Protein 4LDG (pdb70)

Foldseek 3Di:
DVLVVLQVVLVVLLVLCVVVCVVVVWDFDPCPDDDFDPLLADDPVLVVCQCVQAPRSSLERPDDPPPPDPVNLVSNLSRCVRVVRAFRKHWDADPPPGIFIFGRTKAFAFDFHHWQAADKAQDVVVVVVVVVVCVVVVADWQKAWADDPNGIMIGTHRPSDSVRHCNSVHEEDPVDAFWDWDWDQRVNDTIITIGGRGIGGHGHTHYDHSPDPDHD

CATH classification: 2.170.270.10

Sequence (216 aa):
DIFYELSQKLIQDDLYSSKIPYFERNGIEYFTDTRRRSSKRVSFGANSEISIIEATIDMMNYKVIHLPIYNYSEKWKKIIYKYCILNEIHSCTLIKKDAFKGRCVIAGSLIRKDDFVLEYKGNLITQLNEAKKELEEKYALSNRGCYMYYFKANDKNYCIDATEEECCLEFGPGRLINHSRKNPNIITKVLMIEENNTPRLFFVSKRDIICGEELLFDYGDNNPI

Solvent-accessible surface area: 11812 Å² total; per-residue (Å²): 119,20,42,151,105,10,22,76,85,10,59,108,36,9,124,70,4,39,60,11,8,112,170,68,75,38,132,44,47,101,178,149,111,139,109,39,111,142,76,0,30,34,60,121,87,28,48,82,71,0,102,54,0,1,34,32,104,54,81,12,21,68,66,43,0,110,111,38,63,131,126,55,29,116,16,0,7,64,2,1,5,11,18,87,2,55,13,7,2,14,25,95,82,78,118,97,66,33,68,12,0,4,0,0,5,75,1,54,88,18,7,4,0,9,22,5,55,25,78,60,14,70,66,57,104,95,0,103,116,40,66,123,104,3,72,156,65,138,108,52,56,83,31,24,76,16,95,7,115,99,85,65,12,0,8,4,0,12,60,64,55,62,82,24,14,6,0,28,17,6,50,102,19,197,184,88,29,2,1,66,18,75,26,19,70,6,127,143,54,5,55,0,1,0,0,1,92,100,72,0,112,23,27,46,50,0,36,9,31,78,57,108,109,66,108,82

Structure (mmCIF, N/CA/C/O backbone):
data_4LDG
#
_entry.id   4LDG
#
_cell.length_a   68.229
_cell.length_b   68.229
_cell.length_c   142.694
_cell.angle_alpha   90.000
_cell.angle_beta   90.000
_cell.angle_gamma   90.000
#
_symmetry.space_group_name_H-M   'P 41 21 2'
#
loop_
_entity.id
_entity.type
_entity.pdbx_description
1 polymer 'Protein with a SET domain within carboxy region'
2 non-polymer 'MALONATE ION'
3 water water
#
loop_
_atom_site.group_PDB
_atom_site.id
_atom_site.type_symbol
_atom_site.label_atom_id
_atom_site.label_alt_id
_atom_site.label_comp_id
_atom_site.label_asym_id
_atom_site.label_entity_id
_atom_site.label_seq_id
_atom_site.pdbx_PDB_ins_code
_atom_site.Cartn_x
_atom_site.Cartn_y
_atom_site.Cartn_z
_atom_site.occupancy
_atom_site.B_iso_or_equiv
_atom_site.auth_seq_id
_atom_site.auth_comp_id
_atom_site.auth_asym_id
_atom_site.auth_atom_id
_atom_site.pdbx_PDB_model_num
ATOM 1 N N . ASP A 1 14 ? 2.295 46.140 -26.703 1.00 106.77 14 ASP A N 1
ATOM 2 C CA . ASP A 1 14 ? 1.257 45.766 -25.690 1.00 104.24 14 ASP A CA 1
ATOM 3 C C . ASP A 1 14 ? 1.886 45.742 -24.285 1.00 102.20 14 ASP A C 1
ATOM 4 O O . ASP A 1 14 ? 2.796 46.539 -23.982 1.00 95.87 14 ASP A O 1
ATOM 6 N N . ILE A 1 15 ? 1.387 44.841 -23.433 1.00 97.85 15 ILE A N 1
ATOM 7 C CA . ILE A 1 15 ? 2.118 44.428 -22.234 1.00 96.42 15 ILE A CA 1
ATOM 8 C C . ILE A 1 15 ? 3.332 43.595 -22.649 1.00 93.12 15 ILE A C 1
ATOM 9 O O . ILE A 1 15 ? 4.268 43.449 -21.868 1.00 97.61 15 ILE A O 1
ATOM 11 N N . PHE A 1 16 ? 3.309 43.049 -23.868 1.00 88.29 16 PHE A N 1
ATOM 12 C CA . PHE A 1 16 ? 4.416 42.253 -24.395 1.00 83.93 16 PHE A CA 1
ATOM 13 C C . PHE A 1 16 ? 5.752 42.972 -24.246 1.00 81.25 16 PHE A C 1
ATOM 14 O O . PHE A 1 16 ? 6.741 42.368 -23.845 1.00 80.62 16 PHE A O 1
ATOM 16 N N . TYR A 1 17 ? 5.778 44.262 -24.552 1.00 79.98 17 TYR A N 1
ATOM 17 C CA . TYR A 1 17 ? 7.008 45.039 -24.448 1.00 81.23 17 TYR A CA 1
ATOM 18 C C . TYR A 1 17 ? 7.331 45.436 -23.007 1.00 77.88 17 TYR A C 1
ATOM 19 O O . TYR A 1 17 ? 8.496 45.475 -22.625 1.00 77.32 17 TYR A O 1
ATOM 28 N N . GLU A 1 18 ? 6.302 45.761 -22.229 1.00 74.13 18 GLU A N 1
ATOM 29 C CA . GLU A 1 18 ? 6.476 46.185 -20.842 1.00 75.75 18 GLU A CA 1
ATOM 30 C C . GLU A 1 18 ? 6.890 44.966 -19.977 1.00 72.38 18 GLU A C 1
ATOM 31 O O . GLU A 1 18 ? 7.750 45.072 -19.104 1.00 70.55 18 GLU A O 1
ATOM 37 N N . LEU A 1 19 ? 6.283 43.807 -20.243 1.00 66.88 19 LEU A N 1
ATOM 38 C CA . LEU A 1 19 ? 6.676 42.573 -19.604 1.00 62.41 19 LEU A CA 1
ATOM 39 C C . LEU A 1 19 ? 8.101 42.169 -19.983 1.00 64.10 19 LEU A C 1
ATOM 40 O O . LEU A 1 19 ? 8.874 41.770 -19.124 1.00 61.64 19 LEU A O 1
ATOM 45 N N . SER A 1 20 ? 8.461 42.292 -21.258 1.00 65.14 20 SER A N 1
ATOM 46 C CA . SER A 1 20 ? 9.824 41.981 -21.690 1.00 64.71 20 SER A CA 1
ATOM 47 C C . SER A 1 20 ? 10.866 42.817 -20.962 1.00 67.87 20 SER A C 1
ATOM 48 O O . SER A 1 20 ? 11.963 42.335 -20.686 1.00 69.59 20 SER A O 1
ATOM 51 N N . GLN A 1 21 ? 10.531 44.067 -20.650 1.00 70.76 21 GLN A N 1
ATOM 52 C CA . GLN A 1 21 ? 11.456 44.947 -19.936 1.00 72.16 21 GLN A CA 1
ATOM 53 C C . GLN A 1 21 ? 11.570 44.567 -18.470 1.00 67.27 21 GLN A C 1
ATOM 54 O O . GLN A 1 21 ? 12.656 44.618 -17.920 1.00 65.73 21 GLN A O 1
ATOM 60 N N . LYS A 1 22 ? 10.450 44.205 -17.840 1.00 64.88 22 LYS A N 1
ATOM 61 C CA . LYS A 1 22 ? 10.458 43.782 -16.430 1.00 65.31 22 LYS A CA 1
ATOM 62 C C . LYS A 1 22 ? 11.363 42.562 -16.299 1.00 60.17 22 LYS A C 1
ATOM 63 O O . LYS A 1 22 ? 12.180 42.477 -15.394 1.00 63.20 22 LYS A O 1
ATOM 67 N N . LEU A 1 23 ? 11.235 41.640 -17.237 1.00 55.96 23 LEU A N 1
ATOM 68 C CA . LEU A 1 23 ? 12.044 40.421 -17.229 1.00 53.88 23 LEU A CA 1
ATOM 69 C C . LEU A 1 23 ? 13.521 40.721 -17.420 1.00 55.17 23 LEU A C 1
ATOM 70 O O . LEU A 1 23 ? 14.343 40.143 -16.727 1.00 55.32 23 LEU A O 1
ATOM 75 N N . ILE A 1 24 ? 13.849 41.622 -18.345 1.00 58.64 24 ILE A N 1
ATOM 76 C CA . ILE A 1 24 ? 15.246 42.035 -18.569 1.00 61.21 24 ILE A CA 1
ATOM 77 C C . ILE A 1 24 ? 15.833 42.664 -17.299 1.00 62.71 24 ILE A C 1
ATOM 78 O O . ILE A 1 24 ? 16.964 42.373 -16.909 1.00 61.02 24 ILE A O 1
ATOM 83 N N . GLN A 1 25 ? 15.043 43.516 -16.660 1.00 67.16 25 GLN A N 1
ATOM 84 C CA . GLN A 1 25 ? 15.451 44.181 -15.427 1.00 71.93 25 GLN A CA 1
ATOM 85 C C . GLN A 1 25 ? 15.679 43.156 -14.304 1.00 68.19 25 GLN A C 1
ATOM 86 O O . GLN A 1 25 ? 16.651 43.271 -13.538 1.00 69.18 25 GLN A O 1
ATOM 92 N N A ASP A 1 26 ? 14.794 42.161 -14.212 0.50 62.22 26 ASP A N 1
ATOM 93 N N B ASP A 1 26 ? 14.797 42.168 -14.215 0.50 63.24 26 ASP A N 1
ATOM 94 C CA A ASP A 1 26 ? 14.957 41.058 -13.256 0.50 60.92 26 ASP A CA 1
ATOM 95 C CA B ASP A 1 26 ? 14.944 41.104 -13.231 0.50 62.53 26 ASP A CA 1
ATOM 96 C C A ASP A 1 26 ? 16.287 40.375 -13.497 0.50 59.73 26 ASP A C 1
ATOM 97 C C B ASP A 1 26 ? 16.232 40.308 -13.489 0.50 60.46 26 ASP A C 1
ATOM 98 O O A ASP A 1 26 ? 17.062 40.147 -12.561 0.50 58.89 26 ASP A O 1
ATOM 99 O O B ASP A 1 26 ? 16.930 39.938 -12.541 0.50 59.50 26 ASP A O 1
ATOM 108 N N . LEU A 1 27 ? 16.551 40.068 -14.764 1.00 58.39 27 LEU A N 1
ATOM 109 C CA . LEU A 1 27 ? 17.812 39.435 -15.143 1.00 59.52 27 LEU A CA 1
ATOM 110 C C . LEU A 1 27 ? 18.981 40.308 -14.670 1.00 63.24 27 LEU A C 1
ATOM 111 O O . LEU A 1 27 ? 19.867 39.812 -13.981 1.00 63.84 27 LEU A O 1
ATOM 116 N N . TYR A 1 28 ? 18.959 41.602 -14.998 1.00 64.13 28 TYR A N 1
ATOM 117 C CA . TYR A 1 28 ? 20.035 42.512 -14.580 1.00 68.50 28 TYR A CA 1
ATOM 118 C C . TYR A 1 28 ? 20.301 42.483 -13.078 1.00 66.03 28 TYR A C 1
ATOM 119 O O . TYR A 1 28 ? 21.453 42.574 -12.657 1.00 71.58 28 TYR A O 1
ATOM 128 N N A SER A 1 29 ? 19.242 42.377 -12.283 0.50 63.64 29 SER A N 1
ATOM 129 N N B SER A 1 29 ? 19.241 42.384 -12.281 0.50 63.16 29 SER A N 1
ATOM 130 C CA A SER A 1 29 ? 19.369 42.367 -10.827 0.50 63.63 29 SER A CA 1
ATOM 131 C CA B SER A 1 29 ? 19.366 42.366 -10.823 0.50 62.83 29 SER A CA 1
ATOM 132 C C A SER A 1 29 ? 20.021 41.100 -10.280 0.50 61.18 29 SER A C 1
ATOM 133 C C B SER A 1 29 ? 20.083 41.118 -10.308 0.50 61.00 29 SER A C 1
ATOM 134 O O A SER A 1 29 ? 20.537 41.102 -9.172 0.50 64.21 29 SER A O 1
ATOM 135 O O B SER A 1 29 ? 20.722 41.156 -9.263 0.50 64.61 29 SER A O 1
ATOM 140 N N . LYS A 1 30 ? 20.005 40.027 -11.059 1.00 58.79 30 LYS A N 1
ATOM 141 C CA . LYS A 1 30 ? 20.597 38.747 -10.648 1.00 56.64 30 LYS A CA 1
ATOM 142 C C . LYS A 1 30 ? 22.008 38.503 -11.225 1.00 59.22 30 LYS A C 1
ATOM 143 O O . LYS A 1 30 ? 22.675 37.530 -10.849 1.00 59.20 30 LYS A O 1
ATOM 149 N N . ILE A 1 31 ? 22.459 39.378 -12.127 1.00 60.32 31 ILE A N 1
ATOM 150 C CA . ILE A 1 31 ? 23.778 39.215 -12.762 1.00 62.91 31 ILE A CA 1
ATOM 151 C C . ILE A 1 31 ? 24.933 39.100 -11.755 1.00 64.14 31 ILE A C 1
ATOM 152 O O . ILE A 1 31 ? 25.732 38.173 -11.873 1.00 66.34 31 ILE A O 1
ATOM 157 N N . PRO A 1 32 ? 25.011 40.010 -10.758 1.00 64.53 32 PRO A N 1
ATOM 158 C CA . PRO A 1 32 ? 26.081 39.894 -9.764 1.00 66.74 32 PRO A CA 1
ATOM 159 C C . PRO A 1 32 ? 26.112 38.518 -9.077 1.00 65.72 32 PRO A C 1
ATOM 160 O O . PRO A 1 32 ? 27.193 37.981 -8.813 1.00 68.51 32 PRO A O 1
ATOM 164 N N . TYR A 1 33 ? 24.934 37.957 -8.799 1.00 62.98 33 TYR A N 1
ATOM 165 C CA . TYR A 1 33 ? 24.847 36.611 -8.241 1.00 60.47 33 TYR A CA 1
ATOM 166 C C . TYR A 1 33 ? 25.276 35.547 -9.259 1.00 59.66 33 TYR A C 1
ATOM 167 O O . TYR A 1 33 ? 26.001 34.628 -8.902 1.00 61.19 33 TYR A O 1
ATOM 176 N N . PHE A 1 34 ? 24.845 35.661 -10.515 1.00 61.55 34 PHE A N 1
ATOM 177 C CA . PHE A 1 34 ? 25.293 34.706 -11.560 1.00 60.56 34 PHE A CA 1
ATOM 178 C C . PHE A 1 34 ? 26.815 34.748 -11.739 1.00 63.55 34 PHE A C 1
ATOM 179 O O . PHE A 1 34 ? 27.473 33.711 -11.848 1.00 61.54 34 PHE A O 1
ATOM 187 N N . GLU A 1 35 ? 27.377 35.949 -11.752 1.00 68.99 35 GLU A N 1
ATOM 188 C CA . GLU A 1 35 ? 28.816 36.098 -11.973 1.00 74.37 35 GLU A CA 1
ATOM 189 C C . GLU A 1 35 ? 29.624 35.556 -10.802 1.00 74.18 35 GLU A C 1
ATOM 190 O O . GLU A 1 35 ? 30.549 34.791 -11.010 1.00 71.15 35 GLU A O 1
ATOM 196 N N . ARG A 1 36 ? 29.243 35.907 -9.577 1.00 76.39 36 ARG A N 1
ATOM 197 C CA . ARG A 1 36 ? 29.875 35.315 -8.393 1.00 78.94 36 ARG A CA 1
ATOM 198 C C . ARG A 1 36 ? 29.846 33.794 -8.383 1.00 75.58 36 ARG A C 1
ATOM 199 O O . ARG A 1 36 ? 30.787 33.177 -7.904 1.00 76.24 36 ARG A O 1
ATOM 207 N N . ASN A 1 37 ? 28.781 33.188 -8.907 1.00 71.51 37 ASN A N 1
ATOM 208 C CA . ASN A 1 37 ? 28.641 31.724 -8.872 1.00 68.83 37 ASN A CA 1
ATOM 209 C C . ASN A 1 37 ? 29.004 30.994 -10.164 1.00 67.17 37 ASN A C 1
ATOM 210 O O . ASN A 1 37 ? 28.722 29.808 -10.291 1.00 65.20 37 ASN A O 1
ATOM 215 N N . GLY A 1 38 ? 29.645 31.693 -11.098 1.00 67.58 38 GLY A N 1
ATOM 216 C CA . GLY A 1 38 ? 30.020 31.118 -12.396 1.00 68.00 38 GLY A CA 1
ATOM 217 C C . GLY A 1 38 ? 28.867 30.537 -13.198 1.00 64.95 38 GLY A C 1
ATOM 218 O O . GLY A 1 38 ? 29.042 29.565 -13.926 1.00 64.38 38 GLY A O 1
ATOM 219 N N . ILE A 1 39 ? 27.681 31.124 -13.064 1.00 62.38 39 ILE A N 1
ATOM 220 C CA . ILE A 1 39 ? 26.494 30.621 -13.748 1.00 61.61 39 ILE A CA 1
ATOM 221 C C . ILE A 1 39 ? 26.281 31.372 -15.063 1.00 61.92 39 ILE A C 1
ATOM 222 O O . ILE A 1 39 ? 26.211 32.591 -15.072 1.00 61.98 39 ILE A O 1
ATOM 227 N N . GLU A 1 40 ? 26.173 30.641 -16.167 1.00 63.93 40 GLU A N 1
ATOM 228 C CA . GLU A 1 40 ? 25.863 31.252 -17.464 1.00 66.89 40 GLU A CA 1
ATOM 229 C C . GLU A 1 40 ? 24.454 31.890 -17.472 1.00 62.83 40 GLU A C 1
ATOM 230 O O . GLU A 1 40 ? 23.468 31.253 -17.069 1.00 58.49 40 GLU A O 1
ATOM 236 N N . TYR A 1 41 ? 24.384 33.141 -17.929 1.00 61.68 41 TYR A N 1
ATOM 237 C CA . TYR A 1 41 ? 23.115 33.849 -18.128 1.00 59.31 41 TYR A CA 1
ATOM 238 C C . TYR A 1 41 ? 23.032 34.354 -19.580 1.00 59.67 41 TYR A C 1
ATOM 239 O O . TYR A 1 41 ? 24.048 34.395 -20.266 1.00 65.16 41 TYR A O 1
ATOM 248 N N . PHE A 1 42 ? 21.841 34.737 -20.039 1.00 118.55 42 PHE A N 1
ATOM 249 C CA . PHE A 1 42 ? 21.627 35.122 -21.443 1.00 119.26 42 PHE A CA 1
ATOM 250 C C . PHE A 1 42 ? 22.216 36.498 -21.740 1.00 118.27 42 PHE A C 1
ATOM 251 O O . PHE A 1 42 ? 22.213 37.365 -20.886 1.00 113.60 42 PHE A O 1
ATOM 259 N N . THR A 1 43 ? 22.723 36.688 -22.957 1.00 123.33 43 THR A N 1
ATOM 260 C CA . THR A 1 43 ? 23.256 37.982 -23.403 1.00 123.62 43 THR A CA 1
ATOM 261 C C . THR A 1 43 ? 22.811 38.296 -24.827 1.00 129.49 43 THR A C 1
ATOM 262 O O . THR A 1 43 ? 23.198 37.597 -25.762 1.00 135.52 43 THR A O 1
ATOM 266 N N . ASP A 1 44 ? 21.979 39.329 -24.985 1.00 128.94 44 ASP A N 1
ATOM 267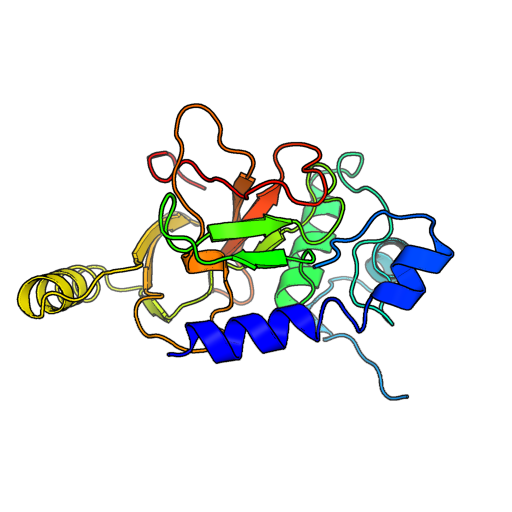 C CA . ASP A 1 44 ? 21.678 39.909 -26.318 1.00 135.83 44 ASP A CA 1
ATOM 268 C C . ASP A 1 44 ? 20.972 41.259 -26.211 1.00 134.63 44 ASP A C 1
ATOM 269 O O . ASP A 1 44 ? 20.810 41.952 -27.214 1.00 140.49 44 ASP A O 1
ATOM 274 N N . THR A 1 83 ? 18.449 46.914 0.890 1.00 143.24 83 THR A N 1
ATOM 275 C CA . THR A 1 83 ? 18.400 47.548 2.203 1.00 150.39 83 THR A CA 1
ATOM 276 C C . THR A 1 83 ? 17.300 46.942 3.087 1.00 155.73 83 THR A C 1
ATOM 277 O O . THR A 1 83 ? 17.585 46.471 4.193 1.00 160.44 83 THR A O 1
ATOM 279 N N . ARG A 1 84 ? 16.058 46.962 2.587 1.00 155.81 84 ARG A N 1
ATOM 280 C CA A ARG A 1 84 ? 14.889 46.441 3.315 0.50 159.91 84 ARG A CA 1
ATOM 281 C CA B ARG A 1 84 ? 14.892 46.441 3.319 0.50 159.57 84 ARG A CA 1
ATOM 282 C C . ARG A 1 84 ? 14.524 45.046 2.799 1.00 154.96 84 ARG A C 1
ATOM 283 O O . ARG A 1 84 ? 14.609 44.786 1.600 1.00 148.37 84 ARG A O 1
ATOM 288 N N . ARG A 1 85 ? 14.111 44.150 3.701 1.00 158.24 85 ARG A N 1
ATOM 289 C CA . ARG A 1 85 ? 13.925 42.736 3.341 1.00 154.01 85 ARG A CA 1
ATOM 290 C C . ARG A 1 85 ? 13.058 41.937 4.313 1.00 157.52 85 ARG A C 1
ATOM 291 O O . ARG A 1 85 ? 13.241 42.052 5.517 1.00 161.09 85 ARG A O 1
ATOM 299 N N . SER A 1 86 ? 12.155 41.102 3.778 1.00 55.26 86 SER A N 1
ATOM 300 C CA . SER A 1 86 ? 11.317 40.190 4.604 1.00 51.87 86 SER A CA 1
ATOM 301 C C . SER A 1 86 ? 10.574 39.049 3.866 1.00 49.65 86 SER A C 1
ATOM 302 O O . SER A 1 86 ? 10.454 39.032 2.645 1.00 47.77 86 SER A O 1
ATOM 305 N N . SER A 1 87 ? 10.108 38.078 4.651 1.00 47.51 87 SER A N 1
ATOM 306 C CA . SER A 1 87 ? 9.349 36.940 4.156 1.00 44.12 87 SER A CA 1
ATOM 307 C C . SER A 1 87 ? 8.009 36.901 4.865 1.00 42.50 87 SER A C 1
ATOM 308 O O . SER A 1 87 ? 7.923 37.101 6.095 1.00 38.28 87 SER A O 1
ATOM 311 N N . LYS A 1 88 ? 6.965 36.605 4.109 1.00 39.63 88 LYS A N 1
ATOM 312 C CA . LYS A 1 88 ? 5.632 36.523 4.711 1.00 40.38 88 LYS A CA 1
ATOM 313 C C . LYS A 1 88 ? 5.579 35.353 5.708 1.00 36.76 88 LYS A C 1
ATOM 314 O O . LYS A 1 88 ? 6.039 34.246 5.391 1.00 33.43 88 LYS A O 1
ATOM 320 N N . ARG A 1 89 ? 5.025 35.592 6.903 1.00 35.64 89 ARG A N 1
ATOM 321 C CA . ARG A 1 89 ? 4.881 34.518 7.892 1.00 34.33 89 ARG A CA 1
ATOM 322 C C . ARG A 1 89 ? 4.084 33.360 7.289 1.00 34.99 89 ARG A C 1
ATOM 323 O O . ARG A 1 89 ? 4.402 32.200 7.549 1.00 35.70 89 ARG A O 1
ATOM 331 N N . VAL A 1 90 ? 3.091 33.638 6.448 1.00 34.30 90 VAL A N 1
ATOM 332 C CA . VAL A 1 90 ? 2.294 32.520 5.900 1.00 36.59 90 VAL A CA 1
ATOM 333 C C . VAL A 1 90 ? 3.033 31.648 4.901 1.00 36.07 90 VAL A C 1
ATOM 334 O O . VAL A 1 90 ? 2.491 30.628 4.496 1.00 38.42 90 VAL A O 1
ATOM 338 N N . SER A 1 91 ? 4.253 32.029 4.527 1.00 34.43 91 SER A N 1
ATOM 339 C CA . SER A 1 91 ? 4.980 31.337 3.452 1.00 33.63 91 SER A CA 1
ATOM 340 C C . SER A 1 91 ? 5.829 30.160 3.944 1.00 32.61 91 SER A C 1
ATOM 341 O O . SER A 1 91 ? 6.403 29.424 3.136 1.00 31.76 91 SER A O 1
ATOM 344 N N . PHE A 1 92 ? 5.904 29.987 5.260 1.00 32.05 92 PHE A N 1
ATOM 345 C CA . PHE A 1 92 ? 6.507 28.793 5.834 1.00 31.37 92 PHE A CA 1
ATOM 346 C C . PHE A 1 92 ? 5.694 28.358 7.014 1.00 32.24 92 PHE A C 1
ATOM 347 O O . PHE A 1 92 ? 4.842 29.099 7.497 1.00 33.11 92 PHE A O 1
ATOM 355 N N . GLY A 1 93 ? 5.955 27.145 7.466 1.00 33.19 93 GLY A N 1
ATOM 356 C CA . GLY A 1 93 ? 5.216 26.561 8.576 1.00 35.81 93 GLY A CA 1
ATOM 357 C C . GLY A 1 93 ? 5.918 26.829 9.894 1.00 35.78 93 GLY A C 1
ATOM 358 O O . GLY A 1 93 ? 6.077 27.982 10.306 1.00 37.97 93 GLY A O 1
ATOM 359 N N . ALA A 1 94 ? 6.328 25.759 10.559 1.00 34.46 94 ALA A N 1
ATOM 360 C CA . ALA A 1 94 ? 7.042 25.882 11.810 1.00 35.68 94 ALA A CA 1
ATOM 361 C C . ALA A 1 94 ? 8.361 26.597 11.592 1.00 35.12 94 ALA A C 1
ATOM 362 O O . ALA A 1 94 ? 8.918 26.590 10.488 1.00 32.73 94 ALA A O 1
ATOM 364 N N . ASN A 1 95 ? 8.840 27.230 12.658 1.00 36.00 95 ASN A N 1
ATOM 365 C CA . ASN A 1 95 ? 10.067 28.003 12.614 1.00 36.53 95 ASN A CA 1
ATOM 366 C C . ASN A 1 95 ? 11.253 27.140 12.258 1.00 37.99 95 ASN A C 1
ATOM 367 O O . ASN A 1 95 ? 12.221 27.636 11.697 1.00 38.56 95 ASN A O 1
ATOM 372 N N . SER A 1 96 ? 11.190 25.847 12.565 1.00 39.51 96 SER A N 1
ATOM 373 C CA . SER A 1 96 ? 12.287 24.948 12.188 1.00 41.82 96 SER A CA 1
ATOM 374 C C . SER A 1 96 ? 12.445 24.727 10.649 1.00 42.14 96 SER A C 1
ATOM 375 O O . SER A 1 96 ? 13.422 24.134 10.233 1.00 46.40 96 SER A O 1
ATOM 378 N N . GLU A 1 97 ? 11.518 25.213 9.817 1.00 40.42 97 GLU A N 1
ATOM 379 C CA . GLU A 1 97 ? 11.672 25.131 8.353 1.00 39.80 97 GLU A CA 1
ATOM 380 C C . GLU A 1 97 ? 12.582 26.232 7.816 1.00 41.02 97 GLU A C 1
ATOM 381 O O . GLU A 1 97 ? 13.048 26.182 6.684 1.00 36.61 97 GLU A O 1
ATOM 387 N N . ILE A 1 98 ? 12.842 27.234 8.646 1.00 43.55 98 ILE A N 1
ATOM 388 C CA . ILE A 1 98 ? 13.494 28.430 8.170 1.00 43.48 98 ILE A CA 1
ATOM 389 C C . ILE A 1 98 ? 14.933 28.211 7.741 1.00 43.49 98 ILE A C 1
ATOM 390 O O . ILE A 1 98 ? 15.379 28.825 6.778 1.00 40.97 98 ILE A O 1
ATOM 395 N N . SER A 1 99 ? 15.644 27.321 8.419 1.00 45.26 99 SER A N 1
ATOM 396 C CA . SER A 1 99 ? 17.043 27.072 8.103 1.00 46.40 99 SER A CA 1
ATOM 397 C C . SER A 1 99 ? 17.260 26.582 6.669 1.00 44.15 99 SER A C 1
ATOM 398 O O . SER A 1 99 ? 18.096 27.127 5.956 1.00 43.31 99 SER A O 1
ATOM 401 N N . ILE A 1 100 ? 16.512 25.557 6.267 1.00 42.27 100 ILE A N 1
ATOM 402 C CA . ILE A 1 100 ? 16.655 24.971 4.938 1.00 41.86 100 ILE A CA 1
ATOM 403 C C . ILE A 1 100 ? 16.237 25.969 3.876 1.00 40.45 100 ILE A C 1
ATOM 404 O O . ILE A 1 100 ? 16.842 26.010 2.794 1.00 40.98 100 ILE A O 1
ATOM 409 N N . ILE A 1 101 ? 15.212 26.769 4.180 1.00 37.05 101 ILE A N 1
ATOM 410 C CA . ILE A 1 101 ? 14.718 27.747 3.223 1.00 35.40 101 ILE A CA 1
ATOM 411 C C . ILE A 1 101 ? 15.767 28.798 2.944 1.00 38.34 101 ILE A C 1
ATOM 412 O O . ILE A 1 101 ? 16.018 29.098 1.791 1.00 37.20 101 ILE A O 1
ATOM 417 N N . GLU A 1 102 ? 16.415 29.333 3.988 1.00 40.55 102 GLU A N 1
ATOM 418 C CA . GLU A 1 102 ? 17.369 30.410 3.799 1.00 43.96 102 GLU A CA 1
ATOM 419 C C . GLU A 1 102 ? 18.657 29.928 3.148 1.00 43.00 102 GLU A C 1
ATOM 420 O O . GLU A 1 102 ? 19.319 30.696 2.458 1.00 42.25 102 GLU A O 1
ATOM 426 N N . ALA A 1 103 ? 19.004 28.660 3.364 1.00 40.12 103 ALA A N 1
ATOM 427 C CA . ALA A 1 103 ? 20.114 28.057 2.647 1.00 40.24 103 ALA A CA 1
ATOM 428 C C . ALA A 1 103 ? 19.733 27.734 1.204 1.00 40.03 103 ALA A C 1
ATOM 429 O O . ALA A 1 103 ? 20.564 27.822 0.313 1.00 43.53 103 ALA A O 1
ATOM 431 N N . THR A 1 104 ? 18.493 27.346 0.970 1.00 37.29 104 THR A N 1
ATOM 432 C CA . THR A 1 104 ? 18.103 26.904 -0.363 1.00 36.26 104 THR A CA 1
ATOM 433 C C . THR A 1 104 ? 17.875 28.093 -1.280 1.00 36.82 104 THR A C 1
ATOM 434 O O . THR A 1 104 ? 18.249 28.052 -2.441 1.00 35.19 104 THR A O 1
ATOM 438 N N . ILE A 1 105 ? 17.301 29.166 -0.737 1.00 37.66 105 ILE A N 1
ATOM 439 C CA . ILE A 1 105 ? 16.950 30.352 -1.505 1.00 40.07 105 ILE A CA 1
ATOM 440 C C . ILE A 1 105 ? 17.746 31.556 -1.031 1.00 44.13 105 ILE A C 1
ATOM 441 O O . ILE A 1 105 ? 17.821 31.805 0.183 1.00 46.22 105 ILE A O 1
ATOM 446 N N . ASP A 1 106 ? 18.363 32.273 -1.972 1.00 45.01 106 ASP A N 1
ATOM 447 C CA . ASP A 1 106 ? 19.089 33.508 -1.656 1.00 47.34 106 ASP A CA 1
ATOM 448 C C . ASP A 1 106 ? 18.058 34.599 -1.651 1.00 48.20 106 ASP A C 1
ATOM 449 O O . ASP A 1 106 ? 17.515 34.927 -2.704 1.00 46.20 106 ASP A O 1
ATOM 454 N N A MET A 1 107 ? 17.812 35.157 -0.470 0.50 50.94 107 MET A N 1
ATOM 455 N N B MET A 1 107 ? 17.723 35.163 -0.497 0.50 49.85 107 MET A N 1
ATOM 456 C CA A MET A 1 107 ? 16.786 36.175 -0.273 0.50 53.80 107 MET A CA 1
ATOM 457 C CA B MET A 1 107 ? 16.668 36.187 -0.491 0.50 51.92 107 MET A CA 1
ATOM 458 C C A MET A 1 107 ? 17.183 37.559 -0.796 0.50 55.05 107 MET A C 1
ATOM 459 C C B MET A 1 107 ? 17.171 37.595 -0.815 0.50 54.04 107 MET A C 1
ATOM 460 O O A MET A 1 107 ? 16.331 38.433 -0.944 0.50 56.82 107 MET A O 1
ATOM 461 O O B MET A 1 107 ? 16.377 38.532 -0.841 0.50 55.72 107 MET A O 1
ATOM 470 N N . ASN A 1 108 ? 18.461 37.759 -1.095 1.00 55.26 108 ASN A N 1
ATOM 471 C CA . ASN A 1 108 ? 18.921 39.039 -1.610 1.00 60.44 108 ASN A CA 1
ATOM 472 C C . ASN A 1 108 ? 18.605 39.117 -3.105 1.00 59.27 108 ASN A C 1
ATOM 473 O O . ASN A 1 108 ? 18.085 40.126 -3.586 1.00 60.90 108 ASN A O 1
ATOM 478 N N . TYR A 1 109 ? 18.856 38.034 -3.830 1.00 54.27 109 TYR A N 1
ATOM 479 C CA . TYR A 1 109 ? 18.636 38.025 -5.275 1.00 52.81 109 TYR A CA 1
ATOM 480 C C . TYR A 1 109 ? 17.359 37.311 -5.749 1.00 49.91 109 TYR A C 1
ATOM 481 O O . TYR A 1 109 ? 17.017 37.391 -6.920 1.00 47.84 109 TYR A O 1
ATOM 490 N N . LYS A 1 110 ? 16.661 36.632 -4.839 1.00 51.40 110 LYS A N 1
ATOM 491 C CA . LYS A 1 110 ? 15.437 35.866 -5.125 1.00 49.43 110 LYS A CA 1
ATOM 492 C C . LYS A 1 110 ? 15.694 34.764 -6.164 1.00 46.17 110 LYS A C 1
ATOM 493 O O . LYS A 1 110 ? 15.045 34.699 -7.214 1.00 45.19 110 LYS A O 1
ATOM 499 N N . VAL A 1 111 ? 16.686 33.927 -5.872 1.00 43.04 111 VAL A N 1
ATOM 500 C CA . VAL A 1 111 ? 17.028 32.803 -6.709 1.00 42.48 111 VAL A CA 1
ATOM 501 C C . VAL A 1 111 ? 17.058 31.568 -5.874 1.00 38.90 111 VAL A C 1
ATOM 502 O O . VAL A 1 111 ? 17.317 31.619 -4.668 1.00 38.32 111 VAL A O 1
ATOM 506 N N . ILE A 1 112 ? 16.812 30.453 -6.539 1.00 38.38 112 ILE A N 1
ATOM 507 C CA . ILE A 1 112 ? 16.947 29.154 -5.940 1.00 39.02 112 ILE A CA 1
ATOM 508 C C . ILE A 1 112 ? 18.423 28.796 -6.098 1.00 41.33 112 ILE A C 1
ATOM 509 O O . ILE A 1 112 ? 18.882 28.508 -7.202 1.00 40.70 112 ILE A O 1
ATOM 514 N N . HIS A 1 113 ? 19.139 28.851 -4.974 1.00 40.17 113 HIS A N 1
ATOM 515 C CA . HIS A 1 113 ? 20.588 28.729 -4.933 1.00 42.55 113 HIS A CA 1
ATOM 516 C C . HIS A 1 113 ? 21.048 27.278 -4.910 1.00 42.50 113 HIS A C 1
ATOM 517 O O . HIS A 1 113 ? 22.067 26.966 -5.512 1.00 42.74 113 HIS A O 1
ATOM 524 N N . LEU A 1 114 ? 20.322 26.399 -4.199 1.00 39.95 114 LEU A N 1
ATOM 525 C CA . LEU A 1 114 ? 20.695 24.981 -4.122 1.00 39.25 114 LEU A CA 1
ATOM 526 C C . LEU A 1 114 ? 19.773 24.124 -4.983 1.00 37.25 114 LEU A C 1
ATOM 527 O O . LEU A 1 114 ? 18.616 24.440 -5.123 1.00 37.77 114 LEU A O 1
ATOM 532 N N . PRO A 1 115 ? 20.281 23.013 -5.541 1.00 39.23 115 PRO A N 1
ATOM 533 C CA . PRO A 1 115 ? 19.391 22.043 -6.179 1.00 38.32 115 PRO A CA 1
ATOM 534 C C . PRO A 1 115 ? 18.363 21.566 -5.186 1.00 37.43 115 PRO A C 1
ATOM 535 O O . PRO A 1 115 ? 18.657 21.511 -3.999 1.00 39.09 115 PRO A O 1
ATOM 539 N N . ILE A 1 116 ? 17.168 21.224 -5.660 1.00 36.24 116 ILE A N 1
ATOM 540 C CA . ILE A 1 116 ? 16.161 20.642 -4.819 1.00 35.23 116 ILE A CA 1
ATOM 541 C C . ILE A 1 116 ? 15.577 19.321 -5.331 1.00 35.43 116 ILE A C 1
ATOM 542 O O . ILE A 1 116 ? 14.662 18.773 -4.719 1.00 33.65 116 ILE A O 1
ATOM 547 N N . TYR A 1 117 ? 16.103 18.782 -6.425 1.00 35.34 117 TYR A N 1
ATOM 548 C CA . TYR A 1 117 ? 15.585 17.513 -6.930 1.00 35.66 117 TYR A CA 1
ATOM 549 C C . TYR A 1 117 ? 15.964 16.384 -5.970 1.00 37.04 117 TYR A C 1
ATOM 550 O O . TYR A 1 117 ? 15.375 15.316 -6.014 1.00 38.33 117 TYR A O 1
ATOM 559 N N . ASN A 1 118 ? 16.939 16.636 -5.100 1.00 36.09 118 ASN A N 1
ATOM 560 C CA . ASN A 1 118 ? 17.338 15.669 -4.084 1.00 36.25 118 ASN A CA 1
ATOM 561 C C . ASN A 1 118 ? 16.548 15.775 -2.769 1.00 34.09 118 ASN A C 1
ATOM 562 O O . ASN A 1 118 ? 16.743 14.976 -1.864 1.00 33.93 118 ASN A O 1
ATOM 567 N N . TYR A 1 119 ? 15.648 16.746 -2.673 1.00 32.41 119 TYR A N 1
ATOM 568 C CA . TYR A 1 119 ? 14.872 16.964 -1.454 1.00 32.81 119 TYR A CA 1
ATOM 569 C C . TYR A 1 119 ? 13.671 16.054 -1.451 1.00 33.55 119 TYR A C 1
ATOM 570 O O . TYR A 1 119 ? 13.123 15.749 -2.513 1.00 35.52 119 TYR A O 1
ATOM 579 N N . SER A 1 120 ? 13.224 15.650 -0.261 1.00 33.30 120 SER A N 1
ATOM 580 C CA . SER A 1 120 ? 12.018 14.822 -0.123 1.00 31.77 120 SER A CA 1
ATOM 581 C C . SER A 1 120 ? 10.809 15.615 -0.566 1.00 33.31 120 SER A C 1
ATOM 582 O O . SER A 1 120 ? 10.871 16.842 -0.699 1.00 34.08 120 SER A O 1
ATOM 585 N N . GLU A 1 121 ? 9.699 14.920 -0.775 1.00 36.78 121 GLU A N 1
ATOM 586 C CA . GLU A 1 121 ? 8.442 15.556 -1.186 1.00 40.89 121 GLU A CA 1
ATOM 587 C C . GLU A 1 121 ? 8.043 16.650 -0.216 1.00 38.24 121 GLU A C 1
ATOM 588 O O . GLU A 1 121 ? 7.785 17.754 -0.626 1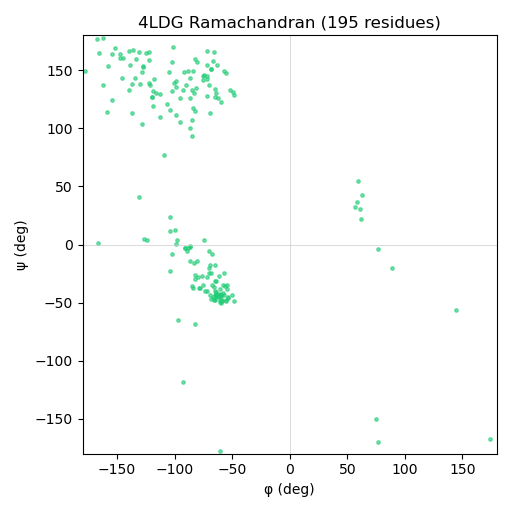.00 37.11 121 GLU A O 1
ATOM 594 N N . LYS A 1 122 ? 8.087 16.345 1.073 1.00 38.74 122 LYS A N 1
ATOM 595 C CA . LYS A 1 122 ? 7.798 17.317 2.124 1.00 36.92 122 LYS A CA 1
ATOM 596 C C . LYS A 1 122 ? 8.558 18.621 1.913 1.00 36.16 122 LYS A C 1
ATOM 597 O O . LYS A 1 122 ? 7.986 19.724 1.987 1.00 34.08 122 LYS A O 1
ATOM 603 N N . TRP A 1 123 ? 9.856 18.493 1.661 1.00 35.03 123 TRP A N 1
ATOM 604 C CA . TRP A 1 123 ? 10.706 19.660 1.554 1.00 34.59 123 TRP A CA 1
ATOM 605 C C . TRP A 1 123 ? 10.620 20.360 0.202 1.00 33.72 123 TRP A C 1
ATOM 606 O O . TRP A 1 123 ? 10.804 21.550 0.137 1.00 31.25 123 TRP A O 1
ATOM 617 N N . LYS A 1 124 ? 10.301 19.659 -0.871 1.00 34.11 124 LYS A N 1
ATOM 618 C CA . LYS A 1 124 ? 9.984 20.381 -2.106 1.00 34.88 124 LYS A CA 1
ATOM 619 C C . LYS A 1 124 ? 8.736 21.241 -1.967 1.00 36.41 124 LYS A C 1
ATOM 620 O O . LYS A 1 124 ? 8.702 22.385 -2.459 1.00 34.45 124 LYS A O 1
ATOM 626 N N . LYS A 1 125 ? 7.707 20.680 -1.324 1.00 34.86 125 LYS A N 1
ATOM 627 C CA . LYS A 1 125 ? 6.496 21.430 -1.047 1.00 37.28 125 LYS A CA 1
ATOM 628 C C . LYS A 1 125 ? 6.797 22.697 -0.232 1.00 35.60 125 LYS A C 1
ATOM 629 O O . LYS A 1 125 ? 6.274 23.766 -0.521 1.00 36.52 125 LYS A O 1
ATOM 635 N N . ILE A 1 126 ? 7.643 22.583 0.777 1.00 32.22 126 ILE A N 1
ATOM 636 C CA . ILE A 1 126 ? 8.003 23.744 1.573 1.00 31.68 126 ILE A CA 1
ATOM 637 C C . ILE A 1 126 ? 8.622 24.816 0.685 1.00 31.17 126 ILE A C 1
ATOM 638 O O . ILE A 1 126 ? 8.227 25.977 0.733 1.00 32.25 126 ILE A O 1
ATOM 643 N N . ILE A 1 127 ? 9.555 24.426 -0.155 1.00 30.02 127 ILE A N 1
ATOM 644 C CA . ILE A 1 127 ? 10.202 25.369 -1.070 1.00 30.55 127 ILE A CA 1
ATOM 645 C C . ILE A 1 127 ? 9.233 25.981 -2.099 1.00 29.51 127 ILE A C 1
ATOM 646 O O . ILE A 1 127 ? 9.254 27.191 -2.334 1.00 30.19 127 ILE A O 1
ATOM 651 N N . TYR A 1 128 ? 8.378 25.170 -2.695 1.00 29.79 128 TYR A N 1
ATOM 652 C CA . TYR A 1 128 ? 7.409 25.668 -3.662 1.00 29.54 128 TYR A CA 1
ATOM 653 C C . TYR A 1 128 ? 6.452 26.688 -3.057 1.00 30.79 128 TYR A C 1
ATOM 654 O O . TYR A 1 128 ? 6.241 27.778 -3.595 1.00 29.89 128 TYR A O 1
ATOM 663 N N . LYS A 1 129 ? 5.894 26.326 -1.918 1.00 31.71 129 LYS A N 1
ATOM 664 C CA . LYS A 1 129 ? 5.040 27.218 -1.155 1.00 34.08 129 LYS A CA 1
ATOM 665 C C . LYS A 1 129 ? 5.753 28.534 -0.875 1.00 34.10 129 LYS A C 1
ATOM 666 O O . LYS A 1 129 ? 5.190 29.613 -1.081 1.00 34.23 129 LYS A O 1
ATOM 672 N N . TYR A 1 130 ? 7.004 28.458 -0.439 1.00 33.11 130 TYR A N 1
ATOM 673 C CA . TYR A 1 130 ? 7.752 29.680 -0.190 1.00 33.47 130 TYR A CA 1
ATOM 674 C C . TYR A 1 130 ? 7.924 30.515 -1.460 1.00 31.75 130 TYR A C 1
ATOM 675 O O . TYR A 1 130 ? 7.784 31.726 -1.417 1.00 31.46 130 TYR A O 1
ATOM 684 N N . CYS A 1 131 ? 8.280 29.889 -2.579 1.00 32.09 131 CYS A N 1
ATOM 685 C CA . CYS A 1 131 ? 8.459 30.647 -3.851 1.00 33.13 131 CYS A CA 1
ATOM 686 C C . CYS A 1 131 ? 7.138 31.267 -4.338 1.00 32.64 131 CYS A C 1
ATOM 687 O O . CYS A 1 131 ? 7.093 32.409 -4.798 1.00 31.81 131 CYS A O 1
ATOM 690 N N . ILE A 1 132 ? 6.053 30.521 -4.206 1.00 33.34 132 ILE A N 1
ATOM 691 C CA . ILE A 1 132 ? 4.763 31.034 -4.635 1.00 34.85 132 ILE A CA 1
ATOM 692 C C . ILE A 1 132 ? 4.417 32.316 -3.883 1.00 35.30 132 ILE A C 1
ATOM 693 O O . ILE A 1 132 ? 4.033 33.311 -4.486 1.00 31.49 132 ILE A O 1
ATOM 698 N N . LEU A 1 133 ? 4.565 32.285 -2.559 1.00 35.50 133 LEU A N 1
ATOM 699 C CA . LEU A 1 133 ? 4.080 33.381 -1.713 1.00 35.13 133 LEU A CA 1
ATOM 700 C C . LEU A 1 133 ? 5.035 34.565 -1.627 1.00 35.70 133 LEU A C 1
ATOM 701 O O . LEU A 1 133 ? 4.588 35.674 -1.392 1.00 36.66 133 LEU A O 1
ATOM 706 N N . ASN A 1 134 ? 6.331 34.347 -1.823 1.00 34.61 134 ASN A N 1
ATOM 707 C CA . ASN A 1 134 ? 7.302 35.453 -1.809 1.00 35.47 134 ASN A CA 1
ATOM 708 C C . ASN A 1 134 ? 7.768 35.851 -3.206 1.00 38.02 134 ASN A C 1
ATOM 709 O O . ASN A 1 134 ? 8.736 36.565 -3.341 1.00 38.12 134 ASN A O 1
ATOM 714 N N . GLU A 1 135 ? 7.089 35.351 -4.238 1.00 41.61 135 GLU A N 1
ATOM 715 C CA . GLU A 1 135 ? 7.320 35.755 -5.631 1.00 45.73 135 GLU A CA 1
ATOM 716 C C . GLU A 1 135 ? 8.714 35.419 -6.124 1.00 42.38 135 GLU A C 1
ATOM 717 O O . GLU A 1 135 ? 9.340 36.219 -6.794 1.00 46.90 135 GLU A O 1
ATOM 723 N N . ILE A 1 136 ? 9.191 34.234 -5.801 1.00 40.04 136 ILE A N 1
ATOM 724 C CA . ILE A 1 136 ? 10.451 33.754 -6.329 1.00 41.25 136 ILE A CA 1
ATOM 725 C C . ILE A 1 136 ? 10.131 33.016 -7.627 1.00 42.02 136 ILE A C 1
ATOM 726 O O . ILE A 1 136 ? 9.166 32.257 -7.666 1.00 41.17 136 ILE A O 1
ATOM 731 N N . HIS A 1 137 ? 10.928 33.227 -8.672 1.00 39.79 137 HIS A N 1
ATOM 732 C CA . HIS A 1 137 ? 10.757 32.478 -9.936 1.00 38.75 137 HIS A CA 1
ATOM 733 C C . HIS A 1 137 ? 12.078 32.246 -10.624 1.00 36.43 137 HIS A C 1
ATOM 734 O O . HIS A 1 137 ? 13.085 32.876 -10.302 1.00 37.31 137 HIS A O 1
ATOM 741 N N . SER A 1 138 ? 12.085 31.315 -11.566 1.00 37.01 138 SER A N 1
ATOM 742 C CA . SER A 1 138 ? 13.261 31.125 -12.406 1.00 38.00 138 SER A CA 1
ATOM 743 C C . SER A 1 138 ? 13.398 32.377 -13.240 1.00 38.43 138 SER A C 1
ATOM 744 O O . SER A 1 138 ? 12.433 33.125 -13.417 1.00 37.72 138 SER A O 1
ATOM 747 N N . CYS A 1 139 ? 14.606 32.624 -13.721 1.00 42.19 139 CYS A N 1
ATOM 748 C CA . CYS A 1 139 ? 14.885 33.769 -14.592 1.00 43.00 139 CYS A CA 1
ATOM 749 C C . CYS A 1 139 ? 14.471 33.353 -16.014 1.00 41.12 139 CYS A C 1
ATOM 750 O O . CYS A 1 139 ? 14.983 32.367 -16.566 1.00 39.33 139 CYS A O 1
ATOM 753 N N . THR A 1 140 ? 13.463 34.029 -16.547 1.00 39.75 140 THR A N 1
ATOM 754 C CA . THR A 1 140 ? 13.035 33.825 -17.929 1.00 41.12 140 THR A CA 1
ATOM 755 C C . THR A 1 140 ? 13.077 35.119 -18.749 1.00 42.16 140 THR A C 1
ATOM 756 O O . THR A 1 140 ? 13.169 36.212 -18.194 1.00 41.62 140 THR A O 1
ATOM 760 N N . LEU A 1 141 ? 12.998 34.969 -20.074 1.00 43.53 141 LEU A N 1
ATOM 761 C CA . LEU A 1 141 ? 12.851 36.093 -21.006 1.00 43.81 141 LEU A CA 1
ATOM 762 C C . LEU A 1 141 ? 11.860 35.768 -22.115 1.00 44.22 141 LEU A C 1
ATOM 763 O O . LEU A 1 141 ? 11.662 34.591 -22.460 1.00 43.67 141 LEU A O 1
ATOM 768 N N . ILE A 1 142 ? 11.253 36.810 -22.673 1.00 47.82 142 ILE A N 1
ATOM 769 C CA . ILE A 1 142 ? 10.391 36.690 -23.847 1.00 53.46 142 ILE A CA 1
ATOM 770 C C . ILE A 1 142 ? 11.157 37.060 -25.126 1.00 55.42 142 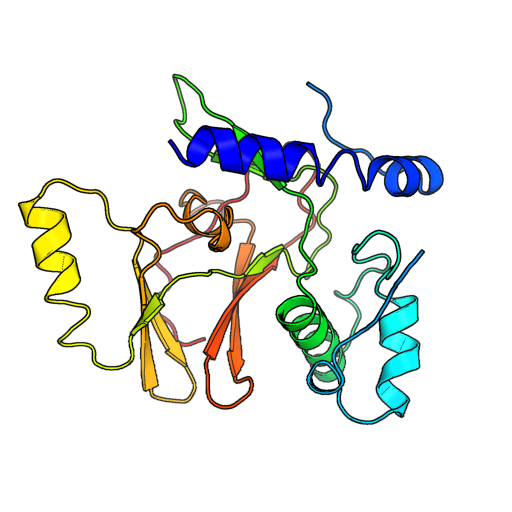ILE A C 1
ATOM 771 O O . ILE A 1 142 ? 11.868 38.053 -25.162 1.00 55.07 142 ILE A O 1
ATOM 776 N N . LYS A 1 143 ? 10.992 36.260 -26.172 1.00 56.58 143 LYS A N 1
ATOM 777 C CA . LYS A 1 143 ? 11.513 36.577 -27.500 1.00 63.37 143 LYS A CA 1
ATOM 778 C C . LYS A 1 143 ? 10.358 36.617 -28.483 1.00 65.31 143 LYS A C 1
ATOM 779 O O . LYS A 1 143 ? 9.465 35.767 -28.420 1.00 61.15 143 LYS A O 1
ATOM 785 N N . LYS A 1 144 ? 10.372 37.614 -29.366 1.00 70.56 144 LYS A N 1
ATOM 786 C CA . LYS A 1 144 ? 9.489 37.655 -30.533 1.00 79.68 144 LYS A CA 1
ATOM 787 C C . LYS A 1 144 ? 10.325 37.231 -31.731 1.00 84.63 144 LYS A C 1
ATOM 788 O O . LYS A 1 144 ? 11.542 37.098 -31.629 1.00 85.10 144 LYS A O 1
ATOM 790 N N . ASP A 1 145 ? 9.673 37.007 -32.863 1.00 95.15 145 ASP A N 1
ATOM 791 C CA . ASP A 1 145 ? 10.316 36.352 -34.000 1.00 103.74 145 ASP A CA 1
ATOM 792 C C . ASP A 1 145 ? 9.321 36.294 -35.158 1.00 105.75 145 ASP A C 1
ATOM 793 O O . ASP A 1 145 ? 8.110 36.227 -34.928 1.00 102.30 145 ASP A O 1
ATOM 798 N N . ALA A 1 146 ? 9.824 36.346 -36.393 1.00 113.30 146 ALA A N 1
ATOM 799 C CA . ALA A 1 146 ? 8.987 36.152 -37.590 1.00 108.98 146 ALA A CA 1
ATOM 800 C C . ALA A 1 146 ? 8.651 34.667 -37.801 1.00 106.54 146 ALA A C 1
ATOM 801 O O . ALA A 1 146 ? 7.625 34.337 -38.392 1.00 95.71 146 ALA A O 1
ATOM 803 N N . PHE A 1 147 ? 9.525 33.786 -37.308 1.00 109.88 147 PHE A N 1
ATOM 804 C CA . PHE A 1 147 ? 9.352 32.329 -37.413 1.00 111.31 147 PHE A CA 1
ATOM 805 C C . PHE A 1 147 ? 8.430 31.714 -36.338 1.00 104.63 147 PHE A C 1
ATOM 806 O O . PHE A 1 147 ? 7.337 31.237 -36.661 1.00 98.71 147 PHE A O 1
ATOM 808 N N . LYS A 1 148 ? 8.877 31.721 -35.076 1.00 97.30 148 LYS A N 1
ATOM 809 C CA . LYS A 1 148 ? 8.183 31.017 -33.973 1.00 91.68 148 LYS A CA 1
ATOM 810 C C . LYS A 1 148 ? 7.141 31.847 -33.196 1.00 82.57 148 LYS A C 1
ATOM 811 O O . LYS A 1 148 ? 6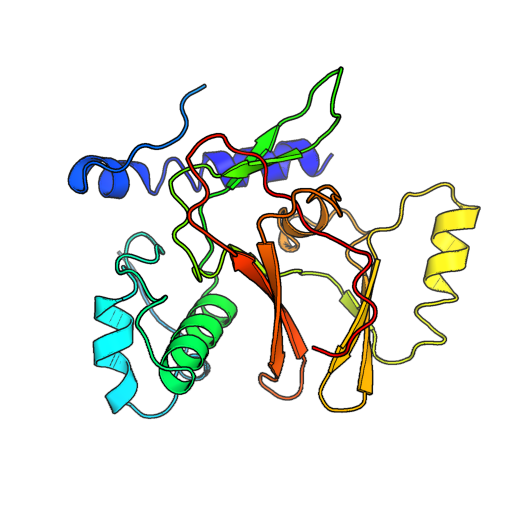.471 31.308 -32.306 1.00 82.37 148 LYS A O 1
ATOM 813 N N . GLY A 1 149 ? 6.995 33.131 -33.532 1.00 75.99 149 GLY A N 1
ATOM 814 C CA . GLY A 1 149 ? 6.148 34.059 -32.761 1.00 71.04 149 GLY A CA 1
ATOM 815 C C . GLY A 1 149 ? 6.791 34.487 -31.442 1.00 65.15 149 GLY A C 1
ATOM 816 O O . GLY A 1 149 ? 8.016 34.577 -31.344 1.00 60.03 149 GLY A O 1
ATOM 817 N N . ARG A 1 150 ? 5.956 34.777 -30.439 1.00 62.62 150 ARG A N 1
ATOM 818 C CA . ARG A 1 150 ? 6.424 35.019 -29.077 1.00 61.87 150 ARG A CA 1
ATOM 819 C C . ARG A 1 150 ? 6.872 33.671 -28.484 1.00 59.62 150 ARG A C 1
ATOM 820 O O . ARG A 1 150 ? 6.299 32.632 -28.804 1.00 59.12 150 ARG A O 1
ATOM 824 N N . CYS A 1 151 ? 7.908 33.684 -27.648 1.00 55.49 151 CYS A N 1
ATOM 825 C CA . CYS A 1 151 ? 8.239 32.518 -26.842 1.00 53.50 151 CYS A CA 1
ATOM 826 C C . CYS A 1 151 ? 8.943 32.877 -25.532 1.00 47.19 151 CYS A C 1
ATOM 827 O O . CYS A 1 151 ? 9.324 34.009 -25.318 1.00 44.28 151 CYS A O 1
ATOM 830 N N . VAL A 1 152 ? 9.077 31.890 -24.646 1.00 43.06 152 VAL A N 1
ATOM 831 C CA . VAL A 1 152 ? 9.641 32.094 -23.330 1.00 38.15 152 VAL A CA 1
ATOM 832 C C . VAL A 1 152 ? 10.871 31.209 -23.258 1.00 37.12 152 VAL A C 1
ATOM 833 O O . VAL A 1 152 ? 10.818 30.012 -23.557 1.00 38.14 152 VAL A O 1
ATOM 837 N N . ILE A 1 153 ? 11.992 31.814 -22.892 1.00 39.77 153 ILE A N 1
ATOM 838 C CA . ILE A 1 153 ? 13.241 31.102 -22.789 1.00 40.95 153 ILE A CA 1
ATOM 839 C C . ILE A 1 153 ? 13.808 31.231 -21.392 1.00 40.71 153 ILE A C 1
ATOM 840 O O . ILE A 1 153 ? 13.488 32.186 -20.650 1.00 38.03 153 ILE A O 1
ATOM 845 N N . ALA A 1 154 ? 14.681 30.282 -21.053 1.00 39.59 154 ALA A N 1
ATOM 846 C CA . ALA A 1 154 ? 15.432 30.344 -19.818 1.00 40.05 154 ALA A CA 1
ATOM 847 C C . ALA A 1 154 ? 16.478 31.449 -19.940 1.00 42.35 154 ALA A C 1
ATOM 848 O O . ALA A 1 154 ? 17.216 31.474 -20.913 1.00 48.05 154 ALA A O 1
ATOM 850 N N . GLY A 1 155 ? 16.511 32.358 -18.966 1.00 41.81 155 GLY A N 1
ATOM 851 C CA . GLY A 1 155 ? 17.516 33.401 -18.873 1.00 44.90 155 GLY A CA 1
ATOM 852 C C . GLY A 1 155 ? 18.796 32.921 -18.226 1.00 46.42 155 GLY A C 1
ATOM 853 O O . GLY A 1 155 ? 19.829 33.575 -18.331 1.00 50.55 155 GLY A O 1
ATOM 854 N N . SER A 1 156 ? 18.731 31.783 -17.551 1.00 46.19 156 SER A N 1
ATOM 855 C CA . SER A 1 156 ? 19.927 31.107 -17.029 1.00 48.13 156 SER A CA 1
ATOM 856 C C . SER A 1 156 ? 19.532 29.675 -16.724 1.00 46.63 156 SER A C 1
ATOM 857 O O . SER A 1 156 ? 18.366 29.301 -16.909 1.00 48.81 156 SER A O 1
ATOM 860 N N . LEU A 1 157 ? 20.485 28.866 -16.280 1.00 45.96 157 LEU A N 1
ATOM 861 C CA . LEU A 1 157 ? 20.210 27.464 -15.943 1.00 45.50 157 LEU A CA 1
ATOM 862 C C . LEU A 1 157 ? 18.978 27.324 -15.053 1.00 43.79 157 LEU A C 1
ATOM 863 O O . LEU A 1 157 ? 18.842 28.007 -14.044 1.00 42.69 157 LEU A O 1
ATOM 868 N N . ILE A 1 158 ? 18.067 26.453 -15.458 1.00 43.34 158 ILE A N 1
ATOM 869 C CA . ILE A 1 158 ? 16.968 26.033 -14.608 1.00 41.98 158 ILE A CA 1
ATOM 870 C C . ILE A 1 158 ? 17.227 24.563 -14.296 1.00 42.18 158 ILE A C 1
ATOM 871 O O . ILE A 1 158 ? 17.124 23.706 -15.162 1.00 42.67 158 ILE A O 1
ATOM 876 N N . ARG A 1 159 ? 17.577 24.283 -13.052 1.00 41.43 159 ARG A N 1
ATOM 877 C CA . ARG A 1 159 ? 17.813 22.917 -12.645 1.00 42.71 159 ARG A CA 1
ATOM 878 C C . ARG A 1 159 ? 16.511 22.140 -12.565 1.00 40.39 159 ARG A C 1
ATOM 879 O O . ARG A 1 159 ? 15.437 22.721 -12.352 1.00 39.02 159 ARG A O 1
ATOM 887 N N . LYS A 1 160 ? 16.635 20.830 -12.733 1.00 37.12 160 LYS A N 1
ATOM 888 C CA . LYS A 1 160 ? 15.550 19.897 -12.560 1.00 38.71 160 LYS A CA 1
ATOM 889 C C . LYS A 1 160 ? 14.823 20.116 -11.234 1.00 37.89 160 LYS A C 1
ATOM 890 O O . LYS A 1 160 ? 15.470 20.216 -10.177 1.00 37.58 160 LYS A O 1
ATOM 896 N N . ASP A 1 161 ? 13.490 20.179 -11.306 1.00 36.04 161 ASP A N 1
ATOM 897 C CA . ASP A 1 161 ? 12.611 20.376 -10.158 1.00 38.50 161 ASP A CA 1
ATOM 898 C C . ASP A 1 161 ? 12.527 21.797 -9.590 1.00 35.97 161 ASP A C 1
ATOM 899 O O . ASP A 1 161 ? 11.724 22.031 -8.672 1.00 34.42 161 ASP A O 1
ATOM 904 N N . ASP A 1 162 ? 13.318 22.733 -10.119 1.00 34.45 162 ASP A N 1
ATOM 905 C CA . ASP A 1 162 ? 13.163 24.128 -9.729 1.00 34.49 162 ASP A CA 1
ATOM 906 C C . ASP A 1 162 ? 11.730 24.552 -9.979 1.00 33.96 162 ASP A C 1
ATOM 907 O O . ASP A 1 162 ? 11.046 24.012 -10.883 1.00 33.26 162 ASP A O 1
ATOM 912 N N . PHE A 1 163 ? 11.273 25.463 -9.121 1.00 33.07 163 PHE A N 1
ATOM 913 C CA . PHE A 1 163 ? 10.087 26.288 -9.361 1.00 32.05 163 PHE A CA 1
ATOM 914 C C . PHE A 1 163 ? 10.388 27.133 -10.583 1.00 33.09 163 PHE A C 1
ATOM 915 O O . PHE A 1 163 ? 11.394 27.844 -10.597 1.00 32.70 163 PHE A O 1
ATOM 923 N N . VAL A 1 164 ? 9.528 27.090 -11.610 1.00 33.81 164 VAL A N 1
ATOM 924 C CA . VAL A 1 164 ? 9.770 27.943 -12.791 1.00 33.80 164 VAL A CA 1
ATOM 925 C C . VAL A 1 164 ? 8.962 29.244 -12.717 1.00 34.02 164 VAL A C 1
ATOM 926 O O . VAL A 1 164 ? 9.522 30.345 -12.576 1.00 32.46 164 VAL A O 1
ATOM 930 N N . LEU A 1 165 ? 7.641 29.122 -12.767 1.00 34.71 165 LEU A N 1
ATOM 931 C CA . LEU A 1 165 ? 6.757 30.291 -12.793 1.00 33.66 165 LEU A CA 1
ATOM 932 C C . LEU A 1 165 ? 5.414 29.853 -12.298 1.00 33.86 165 LEU A C 1
ATOM 933 O O . LEU A 1 165 ? 5.037 28.673 -12.469 1.00 35.42 165 LEU A O 1
ATOM 938 N N . GLU A 1 166 ? 4.652 30.782 -11.740 1.00 32.76 166 GLU A N 1
ATOM 939 C CA . GLU A 1 166 ? 3.277 30.468 -11.399 1.00 34.09 166 GLU A CA 1
ATOM 940 C C . GLU A 1 166 ? 2.458 30.733 -12.646 1.00 32.58 166 GLU A C 1
ATOM 941 O O . GLU A 1 166 ? 2.758 31.657 -13.375 1.00 30.89 166 GLU A O 1
ATOM 947 N N . TYR A 1 167 ? 1.438 29.916 -12.893 1.00 33.48 167 TYR A N 1
ATOM 948 C CA . TYR A 1 167 ? 0.471 30.229 -13.930 1.00 34.52 167 TYR A CA 1
ATOM 949 C C . TYR A 1 167 ? -0.570 31.158 -13.311 1.00 34.59 167 TYR A C 1
ATOM 950 O O . TYR A 1 167 ? -1.525 30.712 -12.691 1.00 37.08 167 TYR A O 1
ATOM 959 N N . LYS A 1 168 ? -0.350 32.452 -13.449 1.00 35.42 168 LYS A N 1
ATOM 960 C CA . LYS A 1 168 ? -1.229 33.471 -12.878 1.00 38.35 168 LYS A CA 1
ATOM 961 C C . LYS A 1 168 ? -2.372 33.893 -13.774 1.00 39.55 168 LYS A C 1
ATOM 962 O O . LYS A 1 168 ? -2.236 33.928 -14.989 1.00 39.17 168 LYS A O 1
ATOM 968 N N . GLY A 1 169 ? -3.485 34.283 -13.168 1.00 41.07 169 GLY A N 1
ATOM 969 C CA . GLY A 1 169 ? -4.639 34.756 -13.943 1.00 42.34 169 GLY A CA 1
ATOM 970 C C . GLY A 1 169 ? -5.753 34.974 -12.965 1.00 43.14 169 GLY A C 1
ATOM 971 O O . GLY A 1 169 ? -5.486 34.956 -11.787 1.00 40.19 169 GLY A O 1
ATOM 972 N N . ASN A 1 170 ? -6.986 35.164 -13.445 1.00 46.10 170 ASN A N 1
ATOM 973 C CA . ASN A 1 170 ? -8.170 35.160 -12.585 1.00 47.98 170 ASN A CA 1
ATOM 974 C C . ASN A 1 170 ? -8.681 33.742 -12.419 1.00 46.54 170 ASN A C 1
ATOM 975 O O . ASN A 1 170 ? -8.981 33.049 -13.401 1.00 44.52 170 ASN A O 1
ATOM 980 N N . LEU A 1 171 ? -8.826 33.329 -11.173 1.00 46.55 171 LEU A N 1
ATOM 981 C CA . LEU A 1 171 ? -9.239 31.990 -10.855 1.00 47.59 171 LEU A CA 1
ATOM 982 C C . LEU A 1 171 ? -10.738 31.958 -10.938 1.00 50.26 171 LEU A C 1
ATOM 983 O O . LEU A 1 171 ? -11.398 32.805 -10.359 1.00 55.68 171 LEU A O 1
ATOM 988 N N . ILE A 1 172 ? -11.290 30.984 -11.651 1.00 49.37 172 ILE A N 1
ATOM 989 C CA . ILE A 1 172 ? -12.727 30.907 -11.793 1.00 51.93 172 ILE A CA 1
ATOM 990 C C . ILE A 1 172 ? -13.177 29.601 -11.213 1.00 53.93 172 ILE A C 1
ATOM 991 O O . ILE A 1 172 ? -12.665 28.550 -11.577 1.00 57.28 172 ILE A O 1
ATOM 996 N N . THR A 1 173 ? -14.141 29.681 -10.309 1.00 57.05 173 THR A N 1
ATOM 997 C CA . THR A 1 173 ? -14.582 28.522 -9.549 1.00 62.19 173 THR A CA 1
ATOM 998 C C . THR A 1 173 ? -15.924 27.988 -10.057 1.00 64.89 173 THR A C 1
ATOM 999 O O . THR A 1 173 ? -16.229 26.825 -9.833 1.00 66.74 173 THR A O 1
ATOM 1003 N N . GLN A 1 174 ? -16.711 28.837 -10.731 1.00 66.15 174 GLN A N 1
ATOM 1004 C CA . GLN A 1 174 ? -17.968 28.426 -11.374 1.00 66.42 174 GLN A CA 1
ATOM 1005 C C . GLN A 1 174 ? -17.700 28.195 -12.872 1.00 64.94 174 GLN A C 1
ATOM 1006 O O . GLN A 1 174 ? -17.413 29.139 -13.614 1.00 63.30 174 GLN A O 1
ATOM 1009 N N . LEU A 1 175 ? -17.770 26.939 -13.312 1.00 63.77 175 LEU A N 1
ATOM 1010 C CA . LEU A 1 175 ? -17.409 26.586 -14.693 1.00 62.57 175 LEU A CA 1
ATOM 1011 C C . LEU A 1 175 ? -18.365 27.121 -15.767 1.00 64.27 175 LEU A C 1
ATOM 1012 O O . LEU A 1 175 ? -17.952 27.283 -16.919 1.00 64.02 175 LEU A O 1
ATOM 1017 N N . ASN A 1 176 ? -19.623 27.390 -15.423 1.00 61.74 176 ASN A N 1
ATOM 1018 C CA . ASN A 1 176 ? -20.494 28.077 -16.380 1.00 64.25 176 ASN A CA 1
ATOM 1019 C C . ASN A 1 176 ? -20.009 29.511 -16.711 1.00 62.05 176 ASN A C 1
ATOM 1020 O O . ASN A 1 176 ? -20.206 29.974 -17.843 1.00 61.52 176 ASN A O 1
ATOM 1025 N N . GLU A 1 177 ? -19.361 30.199 -15.756 1.00 61.52 177 GLU A N 1
ATOM 1026 C CA . GLU A 1 177 ? -18.712 31.503 -16.036 1.00 61.70 177 GLU A CA 1
ATOM 1027 C C . GLU A 1 177 ? -17.560 31.356 -17.026 1.00 58.18 177 GLU A C 1
ATOM 1028 O O . GLU A 1 177 ? -17.402 32.194 -17.919 1.00 60.72 177 GLU A O 1
ATOM 1034 N N . ALA A 1 178 ? -16.771 30.294 -16.863 1.00 51.89 178 ALA A N 1
ATOM 1035 C CA . ALA A 1 178 ? -15.613 30.041 -17.718 1.00 49.07 178 ALA A CA 1
ATOM 1036 C C . ALA A 1 178 ? -16.010 29.747 -19.165 1.00 48.96 178 ALA A C 1
ATOM 1037 O O . ALA A 1 178 ? -15.456 30.314 -20.103 1.00 46.92 178 ALA A O 1
ATOM 1039 N N . LYS A 1 179 ? -16.975 28.859 -19.343 1.00 50.40 179 LYS A N 1
ATOM 1040 C CA A LYS A 1 179 ? -17.444 28.553 -20.677 0.50 50.31 179 LYS A CA 1
ATOM 1041 C CA B LYS A 1 179 ? -17.527 28.541 -20.659 0.50 50.32 179 LYS A CA 1
ATOM 1042 C C . LYS A 1 179 ? -18.035 29.798 -21.365 1.00 51.56 179 LYS A C 1
ATOM 1043 O O . LYS A 1 179 ? -17.762 30.021 -22.561 1.00 51.67 179 LYS A O 1
ATOM 1054 N N . GLU A 1 180 ? -18.792 30.620 -20.635 1.00 52.45 180 GLU A N 1
ATOM 1055 C CA . GLU A 1 180 ? -19.333 31.856 -21.214 1.00 56.03 180 GLU A CA 1
ATOM 1056 C C . GLU A 1 180 ? -18.197 32.798 -21.613 1.00 52.05 180 GLU A C 1
ATOM 1057 O O . GLU A 1 180 ? -18.231 33.401 -22.697 1.00 50.11 180 GLU A O 1
ATOM 1063 N N . LEU A 1 181 ? -17.193 32.917 -20.754 1.00 48.98 181 LEU A N 1
ATOM 1064 C CA . LEU A 1 181 ? -15.991 33.701 -21.092 1.00 49.82 181 LEU A CA 1
ATOM 1065 C C . LEU A 1 181 ? -15.315 33.189 -22.343 1.00 47.43 181 LEU A C 1
ATOM 1066 O O . LEU A 1 181 ? -14.862 33.956 -23.179 1.00 49.93 181 LEU A O 1
ATOM 1071 N N . GLU A 1 182 ? -15.246 31.877 -22.458 1.00 47.88 182 GLU A N 1
ATOM 1072 C CA . GLU A 1 182 ? -14.641 31.255 -23.605 1.00 49.27 182 GLU A CA 1
ATOM 1073 C C . GLU A 1 182 ? -15.402 31.668 -24.845 1.00 47.16 182 GLU A C 1
ATOM 1074 O O . GLU A 1 182 ? -14.797 32.080 -25.807 1.00 44.87 182 GLU A O 1
ATOM 1080 N N . GLU A 1 183 ? -16.729 31.591 -24.803 1.00 51.77 183 GLU A N 1
ATOM 1081 C CA . GLU A 1 183 ? -17.542 32.013 -25.938 1.00 54.71 183 GLU A CA 1
ATOM 1082 C C . GLU A 1 183 ? -17.358 33.487 -26.307 1.00 51.65 183 GLU A C 1
ATOM 1083 O O . GLU A 1 183 ? -17.329 33.816 -27.489 1.00 52.04 183 GLU A O 1
ATOM 1089 N N . LYS A 1 184 ? -17.217 34.361 -25.318 1.00 47.33 184 LYS A N 1
ATOM 1090 C CA . LYS A 1 184 ? -17.030 35.785 -25.576 1.00 50.91 184 LYS A CA 1
ATOM 1091 C C . LYS A 1 184 ? -15.691 36.064 -26.267 1.00 46.34 184 LYS A C 1
ATOM 1092 O O . LYS A 1 184 ? -15.630 36.815 -27.236 1.00 46.05 184 LYS A O 1
ATOM 1098 N N . TYR A 1 185 ? -14.621 35.456 -25.781 1.00 43.37 185 TYR A N 1
ATOM 1099 C CA . TYR A 1 185 ? -13.330 35.608 -26.443 1.00 43.02 185 TYR A CA 1
ATOM 1100 C C . TYR A 1 185 ? -13.395 35.110 -27.894 1.00 41.96 185 TYR A C 1
ATOM 1101 O O . TYR A 1 185 ? -12.925 35.787 -28.788 1.00 40.21 185 TYR A O 1
ATOM 1110 N N . ALA A 1 186 ? -14.016 33.959 -28.132 1.00 42.51 186 ALA A N 1
ATOM 1111 C CA . ALA A 1 186 ? -14.096 33.437 -29.501 1.00 42.58 186 ALA A CA 1
ATOM 1112 C C . ALA A 1 186 ? -14.882 34.388 -30.394 1.00 45.68 186 ALA A C 1
ATOM 1113 O O . ALA A 1 186 ? -14.439 34.690 -31.492 1.00 44.46 186 ALA A O 1
ATOM 1115 N N . LEU A 1 187 ? -16.013 34.893 -29.901 1.00 48.96 187 LEU A N 1
ATOM 1116 C CA . LEU A 1 187 ? -16.883 35.784 -30.680 1.00 54.14 187 LEU A CA 1
ATOM 1117 C C . LEU A 1 187 ? -16.215 37.134 -31.025 1.00 54.64 187 LEU A C 1
ATOM 1118 O O . LEU A 1 187 ? -16.479 37.710 -32.072 1.00 56.16 187 LEU A O 1
ATOM 1123 N N . SER A 1 188 ? -15.341 37.610 -30.146 1.00 55.47 188 SER A N 1
ATOM 1124 C CA . SER A 1 188 ? -14.589 38.862 -30.328 1.00 55.83 188 SER A CA 1
ATOM 1125 C C . SER A 1 188 ? -13.286 38.685 -31.122 1.00 51.85 188 SER A C 1
ATOM 1126 O O . SER A 1 188 ? -12.538 39.636 -31.326 1.00 50.67 188 SER A O 1
ATOM 1129 N N . ASN A 1 189 ? -12.994 37.443 -31.489 1.00 49.30 189 ASN A N 1
ATOM 1130 C CA . ASN A 1 189 ? -11.757 37.072 -32.168 1.00 48.64 189 ASN A CA 1
ATOM 1131 C C . ASN A 1 189 ? -10.519 37.365 -31.375 1.00 48.71 189 ASN A C 1
ATOM 1132 O O . ASN A 1 189 ? -9.436 37.602 -31.923 1.00 48.95 189 ASN A O 1
ATOM 1137 N N . ARG A 1 190 ? -10.676 37.285 -30.064 1.00 49.24 190 ARG A N 1
ATOM 1138 C CA . ARG A 1 190 ? -9.553 37.417 -29.184 1.00 51.86 190 ARG A CA 1
ATOM 1139 C C . ARG A 1 190 ? -9.006 36.034 -28.938 1.00 49.49 190 ARG A C 1
ATOM 1140 O O . ARG A 1 190 ? -9.735 35.021 -28.958 1.00 52.27 190 ARG A O 1
ATOM 1148 N N . GLY A 1 191 ? -7.709 35.972 -28.739 1.00 44.26 191 GLY A N 1
ATOM 1149 C CA . GLY A 1 191 ? -7.138 34.747 -28.217 1.00 46.13 191 GLY A CA 1
ATOM 1150 C C . GLY A 1 191 ? -7.729 34.438 -26.859 1.00 43.76 191 GLY A C 1
ATOM 1151 O O . GLY A 1 191 ? -8.585 35.163 -26.347 1.00 48.94 191 GLY A O 1
ATOM 1152 N N . CYS A 1 192 ? -7.262 33.373 -26.253 1.00 47.88 192 CYS A N 1
ATOM 1153 C CA . CYS A 1 192 ? -7.832 32.945 -25.015 1.00 48.84 192 CYS A CA 1
ATOM 1154 C C . CYS A 1 192 ? -6.803 32.078 -24.312 1.00 49.31 192 CYS A C 1
ATOM 1155 O O . CYS A 1 192 ? -6.424 31.013 -24.808 1.00 54.11 192 CYS A O 1
ATOM 1158 N N . TYR A 1 193 ? -6.313 32.567 -23.182 1.00 46.81 193 TYR A N 1
ATOM 1159 C CA . TYR A 1 193 ? -5.286 31.880 -22.425 1.00 46.79 193 TYR A CA 1
ATOM 1160 C C . TYR A 1 193 ? -5.953 31.368 -21.161 1.00 44.18 193 TYR A C 1
ATOM 1161 O O . TYR A 1 193 ? -5.817 31.959 -20.096 1.00 43.92 193 TYR A O 1
ATOM 1170 N N . MET A 1 194 ? -6.701 30.285 -21.286 1.00 42.09 194 MET A N 1
ATOM 1171 C CA . MET A 1 194 ? -7.431 29.739 -20.162 1.00 40.70 194 MET A CA 1
ATOM 1172 C C . MET A 1 194 ? -6.914 28.356 -19.887 1.00 37.70 194 MET A C 1
ATOM 1173 O O . MET A 1 194 ? -6.593 27.594 -20.811 1.00 36.27 194 MET A O 1
ATOM 1178 N N . TYR A 1 195 ? -6.837 28.030 -18.605 1.00 36.00 195 TYR A N 1
ATOM 1179 C CA . TYR A 1 195 ? -6.325 26.747 -18.190 1.00 35.28 195 TYR A CA 1
ATOM 1180 C C . TYR A 1 195 ? -7.318 26.081 -17.235 1.00 34.08 195 TYR A C 1
ATOM 1181 O O . TYR A 1 195 ? -7.408 26.441 -16.043 1.00 32.52 195 TYR A O 1
ATOM 1190 N N . TYR A 1 196 ? -8.045 25.109 -17.773 1.00 34.58 196 TYR A N 1
ATOM 1191 C CA . TYR A 1 196 ? -8.922 24.215 -16.985 1.00 36.94 196 TYR A CA 1
ATOM 1192 C C . TYR A 1 196 ? -8.090 23.101 -16.364 1.00 37.62 196 TYR A C 1
ATOM 1193 O O . TYR A 1 196 ? -7.292 22.484 -17.065 1.00 38.23 196 TYR A O 1
ATOM 1202 N N . PHE A 1 197 ? -8.332 22.839 -15.076 1.00 37.19 197 PHE A N 1
ATOM 1203 C CA . PHE A 1 197 ? -7.711 21.758 -14.310 1.00 39.61 197 PHE A CA 1
ATOM 1204 C C . PHE A 1 197 ? -8.596 21.319 -13.140 1.00 43.67 197 PHE A C 1
ATOM 1205 O O . PHE A 1 197 ? -9.551 22.012 -12.741 1.00 43.64 197 PHE A O 1
ATOM 1213 N N . LYS A 1 198 ? -8.273 20.148 -12.608 1.00 47.48 198 LYS A N 1
ATOM 1214 C CA . LYS A 1 198 ? -8.915 19.613 -11.416 1.00 52.28 198 LYS A CA 1
ATOM 1215 C C . LYS A 1 198 ? -7.889 19.568 -10.279 1.00 52.08 198 LYS A C 1
ATOM 1216 O O . LY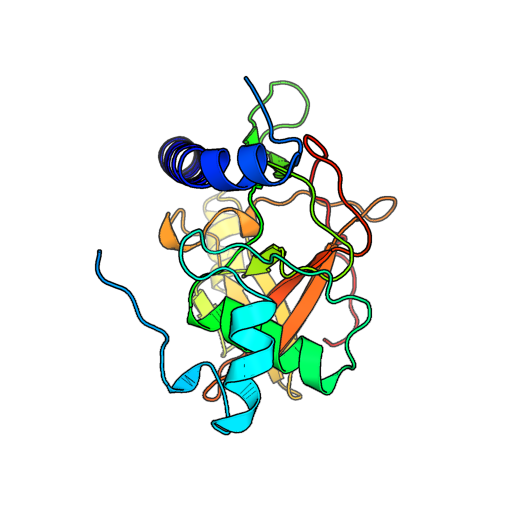S A 1 198 ? -6.772 19.071 -10.463 1.00 52.14 198 LYS A O 1
ATOM 1222 N N . ALA A 1 199 ? -8.258 20.106 -9.118 1.00 53.38 199 ALA A N 1
ATOM 1223 C CA . ALA A 1 199 ? -7.449 19.968 -7.890 1.00 54.74 199 ALA A CA 1
ATOM 1224 C C . ALA A 1 199 ? -8.355 19.869 -6.662 1.00 57.21 199 ALA A C 1
ATOM 1225 O O . ALA A 1 199 ? -9.374 20.558 -6.593 1.00 54.36 199 ALA A O 1
ATOM 1227 N N . ASN A 1 200 ? -7.963 19.052 -5.680 1.00 60.57 200 ASN A N 1
ATOM 1228 C CA . ASN A 1 200 ? -8.715 18.944 -4.423 1.00 65.06 200 ASN A CA 1
ATOM 1229 C C . ASN A 1 200 ? -10.153 18.508 -4.715 1.00 67.06 200 ASN A C 1
ATOM 1230 O O . ASN A 1 200 ? -11.088 18.989 -4.084 1.00 68.78 200 ASN A O 1
ATOM 1235 N N . ASP A 1 201 ? -10.305 17.631 -5.712 1.00 67.63 201 ASP A N 1
ATOM 1236 C CA . ASP A 1 201 ? -11.608 17.104 -6.167 1.00 71.15 201 ASP A CA 1
ATOM 1237 C C . ASP A 1 201 ? -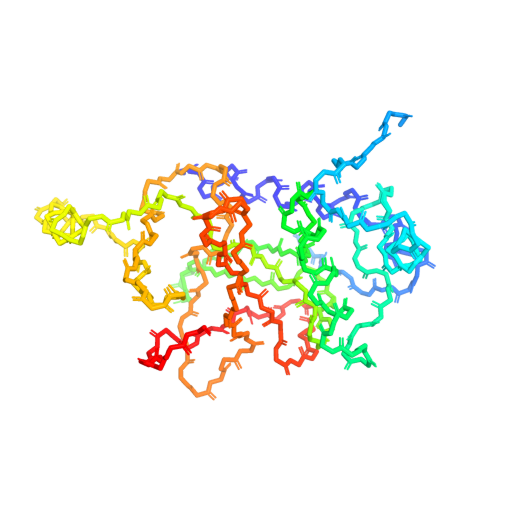12.584 18.169 -6.705 1.00 68.87 201 ASP A C 1
ATOM 1238 O O . ASP A 1 201 ? -13.803 17.935 -6.759 1.00 69.04 201 ASP A O 1
ATOM 1240 N N . LYS A 1 202 ? -12.047 19.314 -7.124 1.00 65.32 202 LYS A N 1
ATOM 1241 C CA . LYS A 1 202 ? -12.858 20.407 -7.676 1.00 67.38 202 LYS A CA 1
ATOM 1242 C C . LYS A 1 202 ? -12.311 20.877 -9.039 1.00 62.57 202 LYS A C 1
ATOM 1243 O O . LYS A 1 202 ? -11.116 20.799 -9.289 1.00 58.02 202 LYS A O 1
ATOM 1249 N N . ASN A 1 203 ? -13.198 21.337 -9.916 1.00 59.15 203 ASN A N 1
ATOM 1250 C CA . ASN A 1 203 ? -12.810 21.839 -11.221 1.00 56.41 203 ASN A CA 1
ATOM 1251 C C . ASN A 1 203 ? -12.601 23.328 -11.177 1.00 53.24 203 ASN A C 1
ATOM 1252 O O . ASN A 1 203 ? -13.420 24.059 -10.632 1.00 53.99 203 ASN A O 1
ATOM 1257 N N . TYR A 1 204 ? -11.487 23.779 -11.744 1.00 48.08 204 TYR A N 1
ATOM 1258 C CA . TYR A 1 204 ? -11.167 25.194 -11.763 1.00 47.08 204 TYR A CA 1
ATOM 1259 C C . TYR A 1 204 ? -10.780 25.616 -13.173 1.00 45.77 204 TYR A C 1
ATOM 1260 O O . TYR A 1 204 ? -10.528 24.783 -14.056 1.00 47.14 204 TYR A O 1
ATOM 1269 N N . CYS A 1 205 ? -10.756 26.920 -13.381 1.00 43.92 205 CYS A N 1
ATOM 1270 C CA . CYS A 1 205 ? -10.184 27.466 -14.573 1.00 44.84 205 CYS A CA 1
ATOM 1271 C C . CYS A 1 205 ? -9.396 28.719 -14.207 1.00 43.82 205 CYS A C 1
ATOM 1272 O O . CYS A 1 205 ? -9.886 29.550 -13.456 1.00 44.01 205 CYS A O 1
ATOM 1275 N N . ILE A 1 206 ? -8.174 28.842 -14.724 1.00 40.35 206 ILE A N 1
ATOM 1276 C CA . ILE A 1 206 ? -7.448 30.084 -14.604 1.00 38.56 206 ILE A CA 1
ATOM 1277 C C . ILE A 1 206 ? -7.484 30.793 -15.935 1.00 38.95 206 ILE A C 1
ATOM 1278 O O . ILE A 1 206 ? -6.955 30.286 -16.937 1.00 37.95 206 ILE A O 1
ATOM 1283 N N . ASP A 1 207 ? -8.127 31.963 -15.938 1.00 39.22 207 ASP A N 1
ATOM 1284 C CA . ASP A 1 207 ? -8.208 32.808 -17.117 1.00 40.57 207 ASP A CA 1
ATOM 1285 C C . ASP A 1 207 ? -7.108 33.861 -17.083 1.00 39.71 207 ASP A C 1
ATOM 1286 O O . ASP A 1 207 ? -7.226 34.832 -16.364 1.00 38.26 207 ASP A O 1
ATOM 1291 N N . ALA A 1 208 ? -6.068 33.678 -17.902 1.00 40.41 208 ALA A N 1
ATOM 1292 C CA . ALA A 1 208 ? -4.982 34.666 -18.044 1.00 41.65 208 ALA A CA 1
ATOM 1293 C C . ALA A 1 208 ? -5.072 35.491 -19.355 1.00 44.35 208 ALA A C 1
ATOM 1294 O O . ALA A 1 208 ? -4.073 36.053 -19.818 1.00 43.04 208 ALA A O 1
ATOM 1296 N N . THR A 1 209 ? -6.272 35.591 -19.929 1.00 47.38 209 THR A N 1
ATOM 1297 C CA . THR A 1 209 ? -6.465 36.282 -21.220 1.00 48.62 209 THR A CA 1
ATOM 1298 C C . THR A 1 209 ? -6.157 37.770 -21.148 1.00 52.59 209 THR A C 1
ATOM 1299 O O . THR A 1 209 ? -5.420 38.263 -21.989 1.00 54.30 209 THR A O 1
ATOM 1303 N N . GLU A 1 210 ? -6.665 38.486 -20.141 1.00 58.25 210 GLU A N 1
ATOM 1304 C CA A GLU A 1 210 ? -6.363 39.907 -20.037 0.50 62.30 210 GLU A CA 1
ATOM 1305 C CA B GLU A 1 210 ? -6.342 39.915 -19.990 0.50 62.54 210 GLU A CA 1
ATOM 1306 C C . GLU A 1 210 ? -4.832 40.093 -19.999 1.00 63.52 210 GLU A C 1
ATOM 1307 O O . GLU A 1 210 ? -4.100 39.314 -19.377 1.00 63.55 210 GLU A O 1
ATOM 1318 N N . GLU A 1 211 ? -4.359 41.118 -20.698 1.00 68.61 211 GLU A N 1
ATOM 1319 C CA . GLU A 1 211 ? -2.934 41.384 -20.811 1.00 68.46 211 GLU A CA 1
ATOM 1320 C C . GLU A 1 211 ? -2.529 42.233 -19.622 1.00 70.13 211 GLU A C 1
ATOM 1321 O O . GLU A 1 211 ? -2.315 43.439 -19.753 1.00 76.19 211 GLU A O 1
ATOM 1323 N N A CYS A 1 212 ? -2.429 41.590 -18.462 0.50 67.51 212 CYS A N 1
ATOM 1324 N N B CYS A 1 212 ? -2.461 41.595 -18.453 0.50 67.52 212 CYS A N 1
ATOM 1325 C CA A CYS A 1 212 ? -2.028 42.250 -17.229 0.50 66.94 212 CYS A CA 1
ATOM 1326 C CA B CYS A 1 212 ? -2.025 42.241 -17.219 0.50 66.99 212 CYS A CA 1
ATOM 1327 C C A CYS A 1 212 ? -0.604 41.857 -16.890 0.50 63.86 212 CYS A C 1
ATOM 1328 C C B CYS A 1 212 ? -0.589 41.853 -16.931 0.50 63.93 212 CYS A C 1
ATOM 1329 O O A CYS A 1 212 ? -0.295 40.672 -16.762 0.50 60.82 212 CYS A O 1
ATOM 1330 O O B CYS A 1 212 ? -0.256 40.669 -16.880 0.50 61.02 212 CYS A O 1
ATOM 1335 N N . LEU A 1 213 ? 0.256 42.858 -16.742 1.00 63.91 213 LEU A N 1
ATOM 1336 C CA . LEU A 1 213 ? 1.648 42.650 -16.415 1.00 62.75 213 LEU A CA 1
ATOM 1337 C C . LEU A 1 213 ? 1.819 41.726 -15.207 1.00 58.43 213 LEU A C 1
ATOM 1338 O O . LEU A 1 213 ? 2.705 40.883 -15.199 1.00 57.40 213 LEU A O 1
ATOM 1343 N N . GLU A 1 214 ? 0.950 41.868 -14.206 1.00 57.07 214 GLU A N 1
ATOM 1344 C CA . GLU A 1 214 ? 1.026 41.049 -12.986 1.00 54.38 214 GLU A CA 1
ATOM 1345 C C . GLU A 1 214 ? 0.966 39.551 -13.269 1.00 49.45 214 GLU A C 1
ATOM 1346 O O . GLU A 1 214 ? 1.449 38.774 -12.457 1.00 48.67 214 GLU A O 1
ATOM 1348 N N . PHE A 1 215 ? 0.377 39.138 -14.394 1.00 47.22 215 PHE A N 1
ATOM 1349 C CA . PHE A 1 215 ? 0.288 37.692 -14.729 1.00 43.72 215 PHE A CA 1
ATOM 1350 C C . PHE A 1 215 ? 1.625 37.048 -15.091 1.00 43.02 215 PHE A C 1
ATOM 1351 O O . PHE A 1 215 ? 1.818 35.842 -14.910 1.00 41.50 215 PHE A O 1
ATOM 1359 N N . GLY A 1 216 ? 2.576 37.844 -15.556 1.00 42.76 216 GLY A N 1
ATOM 1360 C CA . GLY A 1 216 ? 3.887 37.300 -15.855 1.00 43.06 216 GLY A CA 1
ATOM 1361 C C . GLY A 1 216 ? 3.861 36.538 -17.166 1.00 42.62 216 GLY A C 1
ATOM 1362 O O . GLY A 1 216 ? 2.906 36.624 -17.906 1.00 40.82 216 GLY A O 1
ATOM 1363 N N . PRO A 1 217 ? 4.932 35.804 -17.468 1.00 37.15 217 PRO A N 1
ATOM 1364 C CA . PRO A 1 217 ? 5.066 35.220 -18.788 1.00 37.96 217 PRO A CA 1
ATOM 1365 C C . PRO A 1 217 ? 4.646 33.768 -18.868 1.00 37.74 217 PRO A C 1
ATOM 1366 O O . PRO A 1 217 ? 4.806 33.165 -19.915 1.00 35.66 217 PRO A O 1
ATOM 1370 N N . GLY A 1 218 ? 4.134 33.225 -17.767 1.00 39.01 218 GLY A N 1
ATOM 1371 C CA . GLY A 1 218 ? 3.702 31.835 -17.688 1.00 38.17 218 GLY A CA 1
ATOM 1372 C C . GLY A 1 218 ? 2.708 31.485 -18.782 1.00 38.23 218 GLY A C 1
ATOM 1373 O O . GLY A 1 218 ? 2.838 30.452 -19.445 1.00 37.06 218 GLY A O 1
ATOM 1374 N N . ARG A 1 219 ? 1.742 32.371 -18.978 1.00 38.51 219 ARG A N 1
ATOM 1375 C CA . ARG A 1 219 ? 0.660 32.168 -19.935 1.00 42.06 219 ARG A CA 1
ATOM 1376 C C . ARG A 1 219 ? 1.108 32.105 -21.403 1.00 40.37 219 ARG A C 1
ATOM 1377 O O . ARG A 1 219 ? 0.337 31.661 -22.245 1.00 37.48 219 ARG A O 1
ATOM 1385 N N . LEU A 1 220 ? 2.323 32.588 -21.691 1.00 37.53 220 LEU A N 1
ATOM 1386 C CA . LEU A 1 220 ? 2.855 32.658 -23.048 1.00 38.29 220 LEU A CA 1
ATOM 1387 C C . LEU A 1 220 ? 3.647 31.435 -23.476 1.00 36.95 220 LEU A C 1
ATOM 1388 O O . LEU A 1 220 ? 4.109 31.359 -24.593 1.00 39.83 220 LEU A O 1
ATOM 1393 N N . ILE A 1 221 ? 3.829 30.482 -22.588 1.00 35.62 221 ILE A N 1
ATOM 1394 C CA . ILE A 1 221 ? 4.620 29.325 -22.909 1.00 33.03 221 ILE A CA 1
ATOM 1395 C C . ILE A 1 221 ? 3.976 28.496 -24.026 1.00 32.90 221 ILE A C 1
ATOM 1396 O O . ILE A 1 221 ? 2.796 28.107 -23.957 1.00 32.41 221 ILE A O 1
ATOM 1401 N N . ASN A 1 222 ? 4.756 28.224 -25.062 1.00 31.98 222 ASN A N 1
ATOM 1402 C CA . ASN A 1 222 ? 4.273 27.408 -26.171 1.00 32.45 222 ASN A CA 1
ATOM 1403 C C . ASN A 1 222 ? 4.113 25.938 -25.841 1.00 34.11 222 ASN A C 1
ATOM 1404 O O . ASN A 1 222 ? 4.607 25.428 -24.818 1.00 38.54 222 ASN A O 1
ATOM 1409 N N . HIS A 1 223 ? 3.419 25.264 -26.741 1.00 34.06 223 HIS A N 1
ATOM 1410 C CA . HIS A 1 223 ? 2.988 23.912 -26.539 1.00 35.53 223 HIS A CA 1
ATOM 1411 C C . HIS A 1 223 ? 3.875 22.919 -27.257 1.00 36.48 223 HIS A C 1
ATOM 1412 O O . HIS A 1 223 ? 4.283 23.165 -28.378 1.00 36.84 223 HIS A O 1
ATOM 1419 N N . SER A 1 224 ? 4.163 21.801 -26.593 1.00 37.24 224 SER A N 1
ATOM 1420 C CA . SER A 1 224 ? 4.771 20.647 -27.233 1.00 39.23 224 SER A CA 1
ATOM 1421 C C . SER A 1 224 ? 4.457 19.324 -26.520 1.00 40.95 224 SER A C 1
ATOM 1422 O O . SER A 1 224 ? 4.716 19.164 -25.317 1.00 38.56 224 SER A O 1
ATOM 1425 N N . ARG A 1 225 ? 3.908 18.371 -27.264 1.00 43.95 225 ARG A N 1
ATOM 1426 C CA . ARG A 1 225 ? 3.700 17.019 -26.726 1.00 51.25 225 ARG A CA 1
ATOM 1427 C C . ARG A 1 225 ? 4.956 16.146 -26.799 1.00 50.99 225 ARG A C 1
ATOM 1428 O O . ARG A 1 225 ? 5.151 15.262 -25.977 1.00 51.65 225 ARG A O 1
ATOM 1436 N N . LYS A 1 226 ? 5.795 16.393 -27.788 1.00 51.80 226 LYS A N 1
ATOM 1437 C CA . LYS A 1 226 ? 6.964 15.574 -27.998 1.00 56.97 226 LYS A CA 1
ATOM 1438 C C . LYS A 1 226 ? 8.123 16.030 -27.142 1.00 52.71 226 LYS A C 1
ATOM 1439 O O . LYS A 1 226 ? 8.908 15.215 -26.699 1.00 50.54 226 LYS A O 1
ATOM 1445 N N . ASN A 1 227 ? 8.265 17.331 -26.931 1.00 50.10 227 ASN A N 1
ATOM 1446 C CA . ASN A 1 227 ? 9.474 17.825 -26.261 1.00 50.91 227 ASN A CA 1
ATOM 1447 C C . ASN A 1 227 ? 9.249 18.796 -25.111 1.00 43.64 227 ASN A C 1
ATOM 1448 O O . ASN A 1 227 ? 10.006 19.764 -24.961 1.00 43.53 227 ASN A O 1
ATOM 1453 N N . PRO A 1 228 ? 8.238 18.539 -24.268 1.00 39.61 228 PRO A N 1
ATOM 1454 C CA . PRO A 1 228 ? 8.037 19.496 -23.178 1.00 36.22 228 PRO A CA 1
ATOM 1455 C C . PRO A 1 228 ? 9.180 19.426 -22.207 1.00 36.88 228 PRO A C 1
ATOM 1456 O O . PRO A 1 228 ? 9.810 18.355 -22.060 1.00 36.48 228 PRO A O 1
ATOM 1460 N N . ASN A 1 229 ? 9.465 20.549 -21.559 1.00 35.85 229 ASN A N 1
ATOM 1461 C CA . ASN A 1 229 ? 10.496 20.521 -20.527 1.00 35.55 229 ASN A CA 1
ATOM 1462 C C . ASN A 1 229 ? 10.048 21.007 -19.166 1.00 34.74 229 ASN A C 1
ATOM 1463 O O . ASN A 1 229 ? 10.868 21.064 -18.264 1.00 33.30 229 ASN A O 1
ATOM 1468 N N . ILE A 1 230 ? 8.751 21.335 -19.036 1.00 33.98 230 ILE A N 1
ATOM 1469 C CA . ILE A 1 230 ? 8.144 21.649 -17.761 1.00 33.71 230 ILE A CA 1
ATOM 1470 C C . ILE A 1 230 ? 6.818 20.919 -17.613 1.00 35.21 230 ILE A C 1
ATOM 1471 O O . ILE A 1 230 ? 6.259 20.454 -18.591 1.00 36.59 230 ILE A O 1
ATOM 1476 N N . ILE A 1 231 ? 6.379 20.783 -16.367 1.00 34.01 231 ILE A N 1
ATOM 1477 C CA . ILE A 1 231 ? 5.104 20.194 -16.000 1.00 35.52 231 ILE A CA 1
ATOM 1478 C C . ILE A 1 231 ? 4.438 21.058 -14.926 1.00 33.94 231 ILE A C 1
ATOM 1479 O O . ILE A 1 231 ? 5.081 21.891 -14.313 1.00 34.14 231 ILE A O 1
ATOM 1484 N N . THR A 1 232 ? 3.165 20.821 -14.667 1.00 35.89 232 THR A N 1
ATOM 1485 C CA . THR A 1 232 ? 2.446 21.604 -13.667 1.00 37.22 232 THR A CA 1
ATOM 1486 C C . THR A 1 232 ? 2.263 20.862 -12.349 1.00 36.17 232 THR A C 1
ATOM 1487 O O . THR A 1 232 ? 2.331 19.637 -12.271 1.00 39.44 232 THR A O 1
A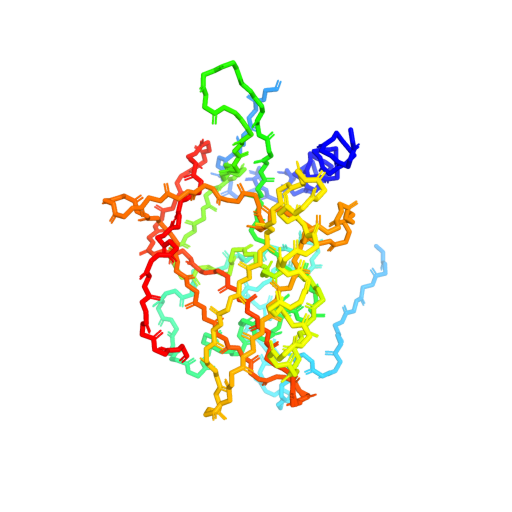TOM 1491 N N . LYS A 1 233 ? 2.066 21.650 -11.309 1.00 34.77 233 LYS A N 1
ATOM 1492 C CA . LYS A 1 233 ? 1.764 21.169 -9.987 1.00 36.32 233 LYS A CA 1
ATOM 1493 C C . LYS A 1 233 ? 0.817 22.177 -9.377 1.00 34.94 233 LYS A C 1
ATOM 1494 O O . LYS A 1 233 ? 0.698 23.289 -9.869 1.00 33.71 233 LYS A O 1
ATOM 1500 N N . VAL A 1 234 ? 0.107 21.767 -8.343 1.00 37.31 234 VAL A N 1
ATOM 1501 C CA . VAL A 1 234 ? -0.808 22.657 -7.636 1.00 40.13 234 VAL A CA 1
ATOM 1502 C C . VAL A 1 234 ? -0.520 22.562 -6.143 1.00 39.22 234 VAL A C 1
ATOM 1503 O O . VAL A 1 234 ? -0.263 21.482 -5.646 1.00 40.93 234 VAL A O 1
ATOM 1507 N N . LEU A 1 235 ? -0.530 23.706 -5.470 1.00 38.90 235 LEU A N 1
ATOM 1508 C CA . LEU A 1 235 ? -0.581 23.773 -4.023 1.00 40.62 235 LEU A CA 1
ATOM 1509 C C . LEU A 1 235 ? -1.842 24.491 -3.625 1.00 39.95 235 LEU A C 1
ATOM 1510 O O . LEU A 1 235 ? -2.138 25.578 -4.146 1.00 36.72 235 LEU A O 1
ATOM 1515 N N . MET A 1 236 ? -2.560 23.901 -2.678 1.00 39.16 236 MET A N 1
ATOM 1516 C CA . MET A 1 236 ? -3.675 24.580 -2.052 1.00 42.53 236 MET A CA 1
ATOM 1517 C C . MET A 1 236 ? -3.092 25.439 -0.954 1.00 41.32 236 MET A C 1
ATOM 1518 O O . MET A 1 236 ? -2.472 24.910 -0.054 1.00 42.56 236 MET A O 1
ATOM 1523 N N . ILE A 1 237 ? -3.262 26.755 -1.067 1.00 41.34 237 ILE A N 1
ATOM 1524 C CA . ILE A 1 237 ? -2.748 27.709 -0.106 1.00 43.85 237 ILE A CA 1
ATOM 1525 C C . ILE A 1 237 ? -3.901 28.604 0.259 1.00 47.66 237 ILE A C 1
ATOM 1526 O O . ILE A 1 237 ? -4.508 29.210 -0.616 1.00 49.49 237 ILE A O 1
ATOM 1531 N N A GLU A 1 238 ? -4.232 28.667 1.546 0.50 47.90 238 GLU A N 1
ATOM 1532 N N B GLU A 1 238 ? -4.133 28.742 1.564 0.50 51.53 238 GLU A N 1
ATOM 1533 C CA A GLU A 1 238 ? -5.317 29.519 2.021 0.50 50.08 238 GLU A CA 1
ATOM 1534 C CA B GLU A 1 238 ? -5.463 28.980 2.095 0.50 56.07 238 GLU A CA 1
ATOM 1535 C C A GLU A 1 238 ? -6.607 29.307 1.197 0.50 50.19 238 GLU A C 1
ATOM 1536 C C B GLU A 1 238 ? -6.286 27.825 1.550 0.50 56.49 238 GLU A C 1
ATOM 1537 O O A GLU A 1 238 ? -7.285 30.251 0.803 0.50 49.92 238 GLU A O 1
ATOM 1538 O O B GLU A 1 238 ? -5.889 26.642 1.657 0.50 53.60 238 GLU A O 1
ATOM 1549 N N A ASN A 1 239 ? -6.897 28.032 0.941 0.50 50.98 239 ASN A N 1
ATOM 1550 N N B ASN A 1 239 ? -7.409 28.167 0.936 0.50 56.77 239 ASN A N 1
ATOM 1551 C CA A ASN A 1 239 ? -8.149 27.570 0.328 0.50 52.88 239 ASN A CA 1
ATOM 1552 C CA B ASN A 1 239 ? -8.172 27.184 0.203 0.50 57.30 239 ASN A CA 1
ATOM 1553 C C A ASN A 1 239 ? -8.257 27.713 -1.189 0.50 52.32 239 ASN A C 1
ATOM 1554 C C B ASN A 1 239 ? -8.248 27.568 -1.270 0.50 54.92 239 ASN A C 1
ATOM 1555 O O A ASN A 1 239 ? -9.293 27.416 -1.776 0.50 52.05 239 ASN A O 1
ATOM 1556 O O B ASN A 1 239 ? -9.269 27.340 -1.913 0.50 54.83 239 ASN A O 1
ATOM 1565 N N . THR A 1 240 ? -7.156 28.130 -1.798 1.00 52.71 240 THR A N 1
ATOM 1566 C CA . THR A 1 240 ? -7.084 28.576 -3.188 1.00 48.63 240 THR A CA 1
ATOM 1567 C C . THR A 1 240 ? -5.988 27.775 -3.911 1.00 45.16 240 THR A C 1
ATOM 1568 O O . THR A 1 240 ? -4.831 27.717 -3.453 1.00 41.34 240 THR A O 1
ATOM 1572 N N . PRO A 1 241 ? -6.341 27.113 -5.015 1.00 43.48 241 PRO A N 1
ATOM 1573 C CA . PRO A 1 241 ? -5.297 26.403 -5.734 1.00 39.93 241 PRO A CA 1
ATOM 1574 C C . PRO A 1 241 ? -4.387 27.403 -6.386 1.00 36.08 241 PRO A C 1
ATOM 1575 O O . PRO A 1 241 ? -4.872 28.386 -6.919 1.00 36.57 241 PRO A O 1
ATOM 1579 N N . ARG A 1 242 ? -3.083 27.150 -6.312 1.00 33.98 242 ARG A N 1
ATOM 1580 C CA . ARG A 1 242 ? -2.058 27.918 -7.002 1.00 33.38 242 ARG A CA 1
ATOM 1581 C C . ARG A 1 242 ? -1.343 26.975 -7.943 1.00 33.93 242 ARG A C 1
ATOM 1582 O O . ARG A 1 242 ? -0.700 25.979 -7.495 1.00 31.54 242 ARG A O 1
ATOM 1590 N N . LEU A 1 243 ? -1.420 27.302 -9.238 1.00 33.98 243 LEU A N 1
ATOM 1591 C CA . LEU A 1 243 ? -0.916 26.427 -10.287 1.00 32.87 243 LEU A CA 1
ATOM 1592 C C . LEU A 1 243 ? 0.426 26.972 -10.756 1.00 30.77 243 LEU A C 1
ATOM 1593 O O . LEU A 1 243 ? 0.555 28.185 -11.041 1.00 28.85 243 LEU A O 1
ATOM 1598 N N . PHE A 1 244 ? 1.415 26.077 -10.854 1.00 28.14 244 PHE A N 1
ATOM 1599 C CA . PHE A 1 244 ? 2.768 26.477 -11.205 1.00 29.14 244 PHE A CA 1
ATOM 1600 C C . PHE A 1 244 ? 3.508 25.424 -11.992 1.00 30.96 244 PHE A C 1
ATOM 1601 O O . PHE A 1 244 ? 3.147 24.212 -11.987 1.00 30.35 244 PHE A O 1
ATOM 1609 N N . PHE A 1 245 ? 4.557 25.903 -12.669 1.00 31.32 245 PHE A N 1
ATOM 1610 C CA . PHE A 1 245 ? 5.413 25.057 -13.481 1.00 31.43 245 PHE A CA 1
ATOM 1611 C C . PHE A 1 245 ? 6.674 24.692 -12.720 1.00 31.54 245 PHE A C 1
ATOM 1612 O O . PHE A 1 245 ? 7.227 25.517 -11.990 1.00 30.74 245 PHE A O 1
ATOM 1620 N N . VAL A 1 246 ? 7.109 23.448 -12.865 1.00 32.15 246 VAL A N 1
ATOM 1621 C CA . VAL A 1 246 ? 8.448 23.049 -12.436 1.00 32.08 246 VAL A CA 1
ATOM 1622 C C . VAL A 1 246 ? 9.134 22.369 -13.597 1.00 31.79 246 VAL A C 1
ATOM 1623 O O . VAL A 1 246 ? 8.479 21.825 -14.468 1.00 30.20 246 VAL A O 1
ATOM 1627 N N . SER A 1 247 ? 10.458 22.427 -13.626 1.00 32.72 247 SER A N 1
ATOM 1628 C CA . SER A 1 247 ? 11.219 21.856 -14.720 1.00 34.06 247 SER A CA 1
ATOM 1629 C C . SER A 1 247 ? 11.278 20.339 -14.615 1.00 34.56 247 SER A C 1
ATOM 1630 O O . SER A 1 247 ? 11.364 19.795 -13.529 1.00 34.60 247 SER A O 1
ATOM 1633 N N . LYS A 1 248 ? 11.267 19.661 -15.757 1.00 35.85 248 LYS A N 1
ATOM 1634 C CA . LYS A 1 248 ? 11.372 18.210 -15.789 1.00 37.55 248 LYS A CA 1
ATOM 1635 C C . LYS A 1 248 ? 12.814 17.764 -15.801 1.00 38.75 248 LYS A C 1
ATOM 1636 O O . LYS A 1 248 ? 13.113 16.591 -15.598 1.00 38.86 248 LYS A O 1
ATOM 1642 N N . ARG A 1 249 ? 13.705 18.704 -16.077 1.00 39.73 249 ARG A N 1
ATOM 1643 C CA . ARG A 1 249 ? 15.114 18.412 -16.188 1.00 40.56 249 ARG A CA 1
ATOM 1644 C C . ARG A 1 249 ? 15.852 19.733 -16.195 1.00 40.41 249 ARG A C 1
ATOM 1645 O O . ARG A 1 249 ? 15.246 20.797 -16.179 1.00 40.25 249 ARG A O 1
ATOM 1653 N N . ASP A 1 250 ? 17.165 19.672 -16.219 1.00 43.79 250 ASP A N 1
ATOM 1654 C CA . ASP A 1 250 ? 17.964 20.863 -16.418 1.00 43.60 250 ASP A CA 1
ATOM 1655 C C . ASP A 1 250 ? 17.592 21.479 -17.749 1.00 43.62 250 ASP A C 1
ATOM 1656 O O . ASP A 1 250 ? 17.627 20.813 -18.756 1.00 45.16 250 ASP A O 1
ATOM 1661 N N . ILE A 1 251 ? 17.175 22.736 -17.718 1.00 41.45 251 ILE A N 1
ATOM 1662 C CA . ILE A 1 251 ? 16.895 23.529 -18.893 1.00 40.55 251 ILE A CA 1
ATOM 1663 C C . ILE A 1 251 ? 18.058 24.531 -18.997 1.00 43.13 251 ILE A C 1
ATOM 1664 O O . ILE A 1 251 ? 18.295 25.298 -18.054 1.00 39.92 251 ILE A O 1
ATOM 1669 N N . ILE A 1 252 ? 18.795 24.512 -20.114 1.00 44.35 252 ILE A N 1
ATOM 1670 C CA . ILE A 1 252 ? 19.931 25.409 -20.233 1.00 48.42 252 ILE A CA 1
ATOM 1671 C C . ILE A 1 252 ? 19.507 26.793 -20.668 1.00 47.75 252 ILE A C 1
ATOM 1672 O O . ILE A 1 252 ? 18.401 27.014 -21.183 1.00 47.37 252 ILE A O 1
ATOM 1677 N N . CYS A 1 253 ? 20.404 27.720 -20.378 1.00 48.89 253 CYS A N 1
ATOM 1678 C CA . CYS A 1 253 ? 20.295 29.108 -20.747 1.00 50.98 253 CYS A CA 1
ATOM 1679 C C . CYS A 1 253 ? 20.025 29.238 -22.248 1.00 50.25 253 CYS A C 1
ATOM 1680 O O . CYS A 1 253 ? 20.681 28.580 -23.052 1.00 50.19 253 CYS A O 1
ATOM 1683 N N . GLY A 1 254 ? 19.045 30.069 -22.610 1.00 47.55 254 GLY A N 1
ATOM 1684 C CA . GLY A 1 254 ? 18.644 30.255 -24.001 1.00 47.68 254 GLY A CA 1
ATOM 1685 C C . GLY A 1 254 ? 17.565 29.296 -24.512 1.00 46.55 254 GLY A C 1
ATOM 1686 O O . GLY A 1 254 ? 16.893 29.563 -25.496 1.00 45.31 254 GLY A O 1
ATOM 1687 N N . GLU A 1 255 ? 17.389 28.178 -23.839 1.00 47.03 255 GLU A N 1
ATOM 1688 C CA . GLU A 1 255 ? 16.467 27.155 -24.298 1.00 47.64 255 GLU A CA 1
ATOM 1689 C C . GLU A 1 255 ? 15.009 27.561 -24.034 1.00 43.99 255 GLU A C 1
ATOM 1690 O O . GLU A 1 255 ? 14.668 28.156 -23.008 1.00 41.02 255 GLU A O 1
ATOM 1696 N N . GLU A 1 256 ? 14.147 27.237 -24.983 1.00 44.13 256 GLU A N 1
ATOM 1697 C CA . GLU A 1 256 ? 12.744 27.617 -24.914 1.00 42.70 256 GLU A CA 1
ATOM 1698 C C . GLU A 1 256 ? 12.066 26.786 -23.851 1.00 38.97 256 GLU A C 1
ATOM 1699 O O . GLU A 1 256 ? 12.379 25.624 -23.724 1.00 36.57 256 GLU A O 1
ATOM 1705 N N . LEU A 1 257 ? 11.130 27.378 -23.102 1.00 38.37 257 LEU A N 1
ATOM 1706 C CA . LEU A 1 257 ? 10.297 26.598 -22.204 1.00 37.66 257 LEU A CA 1
ATOM 1707 C C . LEU A 1 257 ? 9.133 26.050 -23.010 1.00 36.92 257 LEU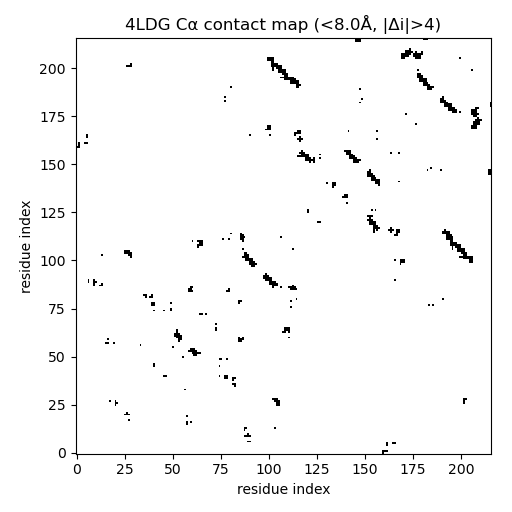 A C 1
ATOM 1708 O O . LEU A 1 257 ? 8.482 26.773 -23.773 1.00 35.38 257 LEU A O 1
ATOM 1713 N N . LEU A 1 258 ? 8.873 24.766 -22.827 1.00 37.38 258 LEU A N 1
ATOM 1714 C CA . LEU A 1 258 ? 7.787 24.084 -23.523 1.00 37.38 258 LEU A CA 1
ATOM 1715 C C . LEU A 1 258 ? 6.984 23.214 -22.561 1.00 36.53 258 LEU A C 1
ATOM 1716 O O . LEU A 1 258 ? 7.531 22.599 -21.670 1.00 37.34 258 LEU A O 1
ATOM 1721 N N . PHE A 1 259 ? 5.678 23.181 -22.791 1.00 36.62 259 PHE A N 1
ATOM 1722 C CA . PHE A 1 259 ? 4.737 22.526 -21.949 1.00 35.02 259 PHE A CA 1
ATOM 1723 C C . PHE A 1 259 ? 3.740 21.755 -22.813 1.00 36.71 259 PHE A C 1
ATOM 1724 O O . PHE A 1 259 ? 3.269 22.260 -23.832 1.00 36.02 259 PHE A O 1
ATOM 1732 N N . ASP A 1 260 ? 3.403 20.541 -22.389 1.00 36.28 260 ASP A N 1
ATOM 1733 C CA . ASP A 1 260 ? 2.367 19.762 -23.038 1.00 36.63 260 ASP A CA 1
ATOM 1734 C C . ASP A 1 260 ? 1.038 20.148 -22.431 1.00 33.76 260 ASP A C 1
ATOM 1735 O O . ASP A 1 260 ? 0.707 19.704 -21.343 1.00 36.79 260 ASP A O 1
ATOM 1740 N N . TYR A 1 261 ? 0.285 20.999 -23.113 1.00 39.62 261 TYR A N 1
ATOM 1741 C CA . TYR A 1 261 ? -1.024 21.414 -22.637 1.00 36.17 261 TYR A CA 1
ATOM 1742 C C . TYR A 1 261 ? -2.125 20.373 -22.780 1.00 39.91 261 TYR A C 1
ATOM 1743 O O . TYR A 1 261 ? -3.266 20.671 -22.455 1.00 41.17 261 TYR A O 1
ATOM 1752 N N . GLY A 1 262 ? -1.818 19.161 -23.243 1.00 44.62 262 GLY A N 1
ATOM 1753 C CA . GLY A 1 262 ? -2.859 18.157 -23.485 1.00 49.87 262 GLY A CA 1
ATOM 1754 C C . GLY A 1 262 ? -3.066 17.108 -22.403 1.00 55.79 262 GLY A C 1
ATOM 1755 O O . GLY A 1 262 ? -3.914 16.227 -22.538 1.00 57.34 262 GLY A O 1
ATOM 1756 N N . ASP A 1 263 ? -2.309 17.185 -21.321 1.00 65.67 263 ASP A N 1
ATOM 1757 C CA . ASP A 1 263 ? -2.415 16.158 -20.284 1.00 77.65 263 ASP A CA 1
ATOM 1758 C C . ASP A 1 263 ? -3.776 16.292 -19.593 1.00 84.14 263 ASP A C 1
ATOM 1759 O O . ASP A 1 263 ? -4.039 17.301 -18.934 1.00 85.16 263 ASP A O 1
ATOM 1764 N N . ASN A 1 264 ? -4.639 15.286 -19.773 1.00 93.04 264 ASN A N 1
ATOM 1765 C CA . ASN A 1 264 ? -6.008 15.305 -19.222 1.00 96.90 264 ASN A CA 1
ATOM 1766 C C . ASN A 1 264 ? -6.136 14.780 -17.776 1.00 101.49 264 ASN A C 1
ATOM 1767 O O . ASN A 1 264 ? -7.232 14.793 -17.215 1.00 103.62 264 ASN A O 1
ATOM 1769 N N . ASN A 1 265 ? -5.028 14.336 -17.177 1.00 103.30 265 ASN A N 1
ATOM 1770 C CA . ASN A 1 265 ? -5.041 13.733 -15.830 1.00 107.87 265 ASN A CA 1
ATOM 1771 C C . ASN A 1 265 ? -5.070 14.778 -14.687 1.00 106.34 265 ASN A C 1
ATOM 1772 O O . ASN A 1 265 ? -4.662 15.931 -14.881 1.00 99.56 265 ASN A O 1
ATOM 1774 N N . PRO A 1 266 ? -5.549 14.373 -13.486 1.00 111.79 266 PRO A N 1
ATOM 1775 C CA . PRO A 1 266 ? -5.625 15.295 -12.334 1.00 110.61 266 PRO A CA 1
ATOM 1776 C C . PRO A 1 266 ? -4.254 15.708 -11.782 1.00 103.86 266 PRO A C 1
ATOM 1777 O O . PRO A 1 266 ? -3.292 14.946 -11.890 1.00 99.32 266 PRO A O 1
ATOM 1781 N N . ILE A 1 267 ? -4.179 16.906 -11.203 1.00 100.29 267 ILE A N 1
ATOM 1782 C CA . ILE A 1 267 ? -2.932 17.421 -10.631 1.00 99.23 267 ILE A CA 1
ATOM 1783 C C . ILE A 1 267 ? -3.054 17.485 -9.111 1.00 103.40 267 ILE A C 1
ATOM 1784 O O . ILE A 1 267 ? -2.628 16.572 -8.405 1.00 106.49 267 ILE A O 1
#

InterPro domains:
  IPR001214 SET domain [PF00856] (427-540)
  IPR001214 SET domain [PS50280] (402-540)
  IPR001214 SET domain [SM00317] (416-546)
  IPR046341 SET domain superfamily [G3DSA:2.170.270.10] (344-556)
  IPR046341 SET domain superfamily [SSF82199] (400-542)
  IPR047266 N-lysine methyltransferase KMT5A-like, SET domain [cd10528] (400-542)
  IPR051760 Histone-lysine N-methyltransferase KMT5A [PTHR46167] (277-553)

Radius of gyration: 17.46 Å; Cα contacts (8 Å, |Δi|>4): 372; chains: 1; bounding box: 50×34×50 Å

Secondary structure (DSSP, 8-state):
-HHHHHHHHHHHHHHHHHHHHHHTT--B---------GGGSSSGGGHHHHHHHEETTTTEE-S--TTS-HHHHHHHHHHHHHHT----EEEE--SSS-SEEEESB-B-TT-EEEE--SEEE--HHHHHHHHHHHHHTT----EEEEEETTEEEEEE--S--GGGTTGGGPEE-SSS--EEEEEEEETTEEEEEEEESS-B-TTPBPEE-TT--S--

Nearest PDB structures (foldseek):
  4ldg-assembly1_A  TM=1.005E+00  e=6.961E-46  Cryptosporidium parvum Iowa II
  2bqz-assembly2_E  TM=8.882E-01  e=1.223E-13  Homo sapiens
  3f9z-assembly3_C  TM=8.558E-01  e=5.962E-14  Homo sapiens
  5w1y-assembly1_A  TM=8.620E-01  e=8.539E-14  Homo sapiens
  5hq2-assembly1_M-2  TM=8.456E-01  e=9.944E-13  Homo sapiens

Organism: Cryptosporidium parvum (strain Iowa II) (NCBI:txid353152)

B-factor: mean 53.78, std 22.68, range [12.45, 168.68]